Protein AF-A0A6C0H6F4-F1 (afdb_monomer_lite)

pLDDT: mean 81.39, std 23.06, range [31.94, 98.56]

Organism: NCBI:txid1070528

Structure (mmCIF, N/CA/C/O backbone):
data_AF-A0A6C0H6F4-F1
#
_entry.id   AF-A0A6C0H6F4-F1
#
loop_
_atom_site.group_PDB
_atom_site.id
_atom_site.type_symbol
_atom_site.label_atom_id
_atom_site.label_alt_id
_atom_site.label_comp_id
_atom_site.label_asym_id
_atom_site.label_entity_id
_atom_site.label_seq_id
_atom_site.pdbx_PDB_ins_code
_atom_site.Cartn_x
_atom_site.Cartn_y
_atom_site.Cartn_z
_atom_site.occupancy
_atom_site.B_iso_or_equiv
_atom_site.auth_seq_id
_atom_site.auth_comp_id
_atom_site.auth_asym_id
_atom_site.auth_atom_id
_atom_site.pdbx_PDB_model_num
ATOM 1 N N . MET A 1 1 ? 38.503 26.828 -37.503 1.00 42.81 1 MET A N 1
ATOM 2 C CA . MET A 1 1 ? 39.363 25.677 -37.150 1.00 42.81 1 MET A CA 1
ATOM 3 C C . MET A 1 1 ? 38.657 24.852 -36.079 1.00 42.81 1 MET A C 1
ATOM 5 O O . MET A 1 1 ? 38.720 25.209 -34.914 1.00 42.81 1 MET A O 1
ATOM 9 N N . GLY A 1 2 ? 37.900 23.821 -36.464 1.00 36.44 2 GLY A N 1
ATOM 10 C CA . GLY A 1 2 ? 37.196 22.941 -35.522 1.00 36.44 2 GLY A CA 1
ATOM 11 C C . GLY A 1 2 ? 37.884 21.580 -35.462 1.00 36.44 2 GLY A C 1
ATOM 12 O O . GLY A 1 2 ? 38.008 20.924 -36.493 1.00 36.44 2 GLY A O 1
ATOM 13 N N . ARG A 1 3 ? 38.357 21.167 -34.281 1.00 38.12 3 ARG A N 1
ATOM 14 C CA . ARG A 1 3 ? 38.890 19.816 -34.052 1.00 38.12 3 ARG A CA 1
ATOM 15 C C . ARG A 1 3 ? 37.726 18.892 -33.696 1.00 38.12 3 ARG A C 1
ATOM 17 O O . ARG A 1 3 ? 37.161 19.005 -32.613 1.00 38.12 3 ARG A O 1
ATOM 24 N N . GLY A 1 4 ? 37.357 18.006 -34.617 1.00 33.62 4 GLY A N 1
ATOM 25 C CA . GLY A 1 4 ? 36.444 16.899 -34.340 1.00 33.62 4 GLY A CA 1
ATOM 26 C C . GLY A 1 4 ? 37.171 15.806 -33.559 1.00 33.62 4 GLY A C 1
ATOM 27 O O . GLY A 1 4 ? 38.202 15.309 -34.006 1.00 33.62 4 GLY A O 1
ATOM 28 N N . VAL A 1 5 ? 36.644 15.438 -32.392 1.00 44.50 5 VAL A N 1
ATOM 29 C CA . VAL A 1 5 ? 37.111 14.276 -31.627 1.00 44.50 5 VAL A CA 1
ATOM 30 C C . VAL A 1 5 ? 36.408 13.040 -32.185 1.00 44.50 5 VAL A C 1
ATOM 32 O O . VAL A 1 5 ? 35.184 12.950 -32.167 1.00 44.50 5 VAL A O 1
ATOM 35 N N . ASN A 1 6 ? 37.193 12.111 -32.727 1.00 36.84 6 ASN A N 1
ATOM 36 C CA . ASN A 1 6 ? 36.731 10.866 -33.331 1.00 36.84 6 ASN A CA 1
ATOM 37 C C . ASN A 1 6 ? 36.939 9.730 -32.320 1.00 36.84 6 ASN A C 1
ATOM 39 O O . ASN A 1 6 ? 38.061 9.261 -32.138 1.00 36.84 6 ASN A O 1
ATOM 43 N N . THR A 1 7 ? 35.886 9.311 -31.620 1.00 42.22 7 THR A N 1
ATOM 44 C CA . THR A 1 7 ? 35.935 8.159 -30.712 1.00 42.22 7 THR A CA 1
ATOM 45 C C . THR A 1 7 ? 35.485 6.901 -31.452 1.00 42.22 7 THR A C 1
ATOM 47 O O . THR A 1 7 ? 34.299 6.664 -31.668 1.00 42.22 7 THR A O 1
ATOM 50 N N . LYS A 1 8 ? 36.449 6.062 -31.850 1.00 40.34 8 LYS A N 1
ATOM 51 C CA . LYS A 1 8 ? 36.190 4.689 -32.304 1.00 40.34 8 LYS A CA 1
ATOM 52 C C . LYS A 1 8 ? 36.155 3.765 -31.087 1.00 40.34 8 LYS A C 1
ATOM 54 O O . LYS A 1 8 ? 37.201 3.499 -30.503 1.00 40.34 8 LYS A O 1
ATOM 59 N N . SER A 1 9 ? 34.987 3.242 -30.727 1.00 41.22 9 SER A N 1
ATOM 60 C CA . SER A 1 9 ? 34.895 2.061 -29.864 1.00 41.22 9 SER A CA 1
ATOM 61 C C . SER A 1 9 ? 34.927 0.803 -30.738 1.00 41.22 9 SER A C 1
ATOM 63 O O . SER A 1 9 ? 34.111 0.622 -31.641 1.00 41.22 9 SER A O 1
ATOM 65 N N . VAL A 1 10 ? 35.922 -0.056 -30.511 1.00 41.22 10 VAL A N 1
ATOM 66 C CA . VAL A 1 10 ? 36.064 -1.354 -31.183 1.00 41.22 10 VAL A CA 1
ATOM 67 C C . VAL A 1 10 ? 35.526 -2.424 -30.239 1.00 41.22 10 VAL A C 1
ATOM 69 O O . VAL A 1 10 ? 36.159 -2.748 -29.241 1.00 41.22 10 VAL A O 1
ATOM 72 N N . LEU A 1 11 ? 34.352 -2.971 -30.551 1.00 38.09 11 LEU A N 1
ATOM 73 C CA . LEU A 1 11 ? 33.836 -4.191 -29.930 1.00 38.09 11 LEU A CA 1
ATOM 74 C C . LEU A 1 11 ? 34.411 -5.395 -30.688 1.00 38.09 11 LEU A C 1
ATOM 76 O O . LEU A 1 11 ? 34.059 -5.631 -31.844 1.00 38.09 11 LEU A O 1
ATOM 80 N N . GLN A 1 12 ? 35.318 -6.140 -30.054 1.00 40.16 12 GLN A N 1
ATOM 81 C CA . GLN A 1 12 ? 35.743 -7.453 -30.541 1.00 40.16 12 GLN A CA 1
ATOM 82 C C . GLN A 1 12 ? 34.684 -8.497 -30.171 1.00 40.16 12 GLN A C 1
ATOM 84 O O . GLN A 1 12 ? 34.411 -8.721 -28.995 1.00 40.16 12 GLN A O 1
ATOM 89 N N . LEU A 1 13 ? 34.119 -9.164 -31.178 1.00 41.19 13 LEU A N 1
ATOM 90 C CA . LEU A 1 13 ? 33.330 -10.382 -31.007 1.00 41.19 13 LEU A CA 1
ATOM 91 C C . LEU A 1 13 ? 34.113 -11.569 -31.575 1.00 41.19 13 LEU A C 1
ATOM 93 O O . LEU A 1 13 ? 34.621 -11.517 -32.698 1.00 41.19 13 LEU A O 1
ATOM 97 N N . ARG A 1 14 ? 34.198 -12.642 -30.781 1.00 43.78 14 ARG A N 1
ATOM 98 C CA . ARG A 1 14 ? 34.640 -13.968 -31.230 1.00 43.78 14 ARG A CA 1
ATOM 99 C C . ARG A 1 14 ? 33.680 -14.440 -32.328 1.00 43.78 14 ARG A C 1
ATOM 101 O O . ARG A 1 14 ? 32.470 -14.373 -32.143 1.00 43.78 14 ARG A O 1
ATOM 108 N N . ASN A 1 15 ? 34.242 -14.923 -33.437 1.00 42.19 15 ASN A N 1
ATOM 109 C CA . ASN A 1 15 ? 33.579 -15.450 -34.644 1.00 42.19 15 ASN A CA 1
ATOM 110 C C . ASN A 1 15 ? 33.325 -14.436 -35.783 1.00 42.19 15 ASN A C 1
ATOM 112 O O . ASN A 1 15 ? 32.205 -14.209 -36.225 1.00 42.19 15 ASN A O 1
ATOM 116 N N . GLY A 1 16 ? 34.410 -13.885 -36.338 1.00 51.56 16 GLY A N 1
ATOM 117 C CA . GLY A 1 16 ? 34.745 -14.064 -37.763 1.00 51.56 16 GLY A CA 1
ATOM 118 C C . GLY A 1 16 ? 33.787 -13.619 -38.884 1.00 51.56 16 GLY A C 1
ATOM 119 O O . GLY A 1 16 ? 34.019 -14.019 -40.021 1.00 51.56 16 GLY A O 1
ATOM 120 N N . LYS A 1 17 ? 32.756 -12.794 -38.652 1.00 41.59 17 LYS A N 1
ATOM 121 C CA . LYS A 1 17 ? 31.953 -12.190 -39.741 1.00 41.59 17 LYS A CA 1
ATOM 122 C C . LYS A 1 17 ? 31.802 -10.675 -39.566 1.00 41.59 17 LYS A C 1
ATOM 124 O O . LYS A 1 17 ? 31.113 -10.203 -38.667 1.00 41.59 17 LYS A O 1
ATOM 129 N N . LYS A 1 18 ? 32.439 -9.903 -40.458 1.00 39.88 18 LYS A N 1
ATOM 130 C CA . LYS A 1 18 ? 32.263 -8.445 -40.577 1.00 39.88 18 LYS A CA 1
ATOM 131 C C . LYS A 1 18 ? 30.903 -8.142 -41.213 1.00 39.88 18 LYS A C 1
ATOM 133 O O . LYS A 1 18 ? 30.686 -8.480 -42.371 1.00 39.88 18 LYS A O 1
ATOM 138 N N . ILE A 1 19 ? 30.028 -7.443 -40.492 1.00 40.75 19 ILE A N 1
ATOM 139 C CA . ILE A 1 19 ? 28.850 -6.778 -41.062 1.00 40.75 19 ILE A CA 1
ATOM 140 C C . ILE A 1 19 ? 29.041 -5.274 -40.854 1.00 40.75 19 ILE A C 1
ATOM 142 O O . ILE A 1 19 ? 28.976 -4.781 -39.732 1.00 40.75 19 ILE A O 1
ATOM 146 N N . VAL A 1 20 ? 29.303 -4.544 -41.939 1.00 42.69 20 VAL A N 1
ATOM 147 C CA . VAL A 1 20 ? 29.369 -3.077 -41.941 1.00 42.69 20 VAL A CA 1
ATOM 148 C C . VAL A 1 20 ? 27.957 -2.556 -42.198 1.00 42.69 20 VAL A C 1
ATOM 150 O O . VAL A 1 20 ? 27.424 -2.736 -43.289 1.00 42.69 20 VAL A O 1
ATOM 153 N N . ARG A 1 21 ? 27.323 -1.930 -41.200 1.00 39.44 21 ARG A N 1
ATOM 154 C CA . ARG A 1 21 ? 26.067 -1.188 -41.393 1.00 39.44 21 ARG A CA 1
ATOM 155 C C . ARG A 1 21 ? 26.367 0.307 -41.400 1.00 39.44 21 ARG A C 1
ATOM 157 O O . ARG A 1 21 ? 26.702 0.874 -40.365 1.00 39.44 21 ARG A O 1
ATOM 164 N N . ASN A 1 22 ? 26.231 0.932 -42.568 1.00 36.62 22 ASN A N 1
ATOM 165 C CA . ASN A 1 22 ? 26.187 2.385 -42.703 1.00 36.62 22 ASN A CA 1
ATOM 166 C C . ASN A 1 22 ? 24.835 2.891 -42.191 1.00 36.62 22 ASN A C 1
ATOM 168 O O . ASN A 1 22 ? 23.793 2.519 -42.727 1.00 36.62 22 ASN A O 1
ATOM 172 N N . VAL A 1 23 ? 24.848 3.752 -41.174 1.00 39.44 23 VAL A N 1
ATOM 173 C CA . VAL A 1 23 ? 23.656 4.475 -40.717 1.00 39.44 23 VAL A CA 1
ATOM 174 C C . VAL A 1 23 ? 23.923 5.965 -40.874 1.00 39.44 23 VAL A C 1
ATOM 176 O O . VAL A 1 23 ? 24.436 6.619 -39.973 1.00 39.44 23 VAL A O 1
ATOM 179 N N . SER A 1 24 ? 23.563 6.500 -42.037 1.00 35.38 24 SER A N 1
ATOM 180 C CA . SER A 1 24 ? 23.504 7.940 -42.280 1.00 35.38 24 SER A CA 1
ATOM 181 C C . SER A 1 24 ? 22.036 8.330 -42.400 1.00 35.38 24 SER A C 1
ATOM 183 O O . SER A 1 24 ? 21.422 8.116 -43.443 1.00 35.38 24 SER A O 1
ATOM 185 N N . LYS A 1 25 ? 21.447 8.894 -41.340 1.00 40.47 25 LYS A N 1
ATOM 186 C CA . LYS A 1 25 ? 20.191 9.648 -41.456 1.00 40.47 25 LYS A CA 1
ATOM 187 C C . LYS A 1 25 ? 20.414 11.081 -40.992 1.00 40.47 25 LYS A C 1
ATOM 189 O O . LYS A 1 25 ? 20.644 11.360 -39.822 1.00 40.47 25 LYS A O 1
ATOM 194 N N . VAL A 1 26 ? 20.370 11.955 -41.990 1.00 37.59 26 VAL A N 1
ATOM 195 C CA . VAL A 1 26 ? 20.446 13.411 -41.930 1.00 37.59 26 VAL A CA 1
ATOM 196 C C . VAL A 1 26 ? 19.187 13.948 -41.249 1.00 37.59 26 VAL A C 1
ATOM 198 O O . VAL A 1 26 ? 18.076 13.666 -41.695 1.00 37.59 26 VAL A O 1
ATOM 201 N N . ILE A 1 27 ? 19.353 14.742 -40.191 1.00 35.25 27 ILE A N 1
ATOM 202 C CA . ILE A 1 27 ? 18.266 15.512 -39.576 1.00 35.25 27 ILE A CA 1
ATOM 203 C C . ILE A 1 27 ? 18.232 16.883 -40.262 1.00 35.25 27 ILE A C 1
ATOM 205 O O . ILE A 1 27 ? 19.128 17.703 -40.067 1.00 35.25 27 ILE A O 1
ATOM 209 N N . LYS A 1 28 ? 17.206 17.134 -41.084 1.00 34.44 28 LYS A N 1
ATOM 210 C CA . LYS A 1 28 ? 16.859 18.484 -41.557 1.00 34.44 28 LYS A CA 1
ATOM 211 C C . LYS A 1 28 ? 16.096 19.200 -40.442 1.00 34.44 28 LYS A C 1
ATOM 213 O O . LYS A 1 28 ? 14.986 18.800 -40.108 1.00 34.44 28 LYS A O 1
ATOM 218 N N . VAL A 1 29 ? 16.683 20.258 -39.890 1.00 33.84 29 VAL A N 1
ATOM 219 C CA . VAL A 1 29 ? 15.993 21.194 -38.992 1.00 33.84 29 VAL A CA 1
ATOM 220 C C . VAL A 1 29 ? 15.472 22.352 -39.838 1.00 33.84 29 VAL A C 1
ATOM 222 O O . VAL A 1 29 ? 16.249 23.159 -40.346 1.00 33.84 29 VAL A O 1
ATOM 225 N N . SER A 1 30 ? 14.155 22.415 -40.015 1.00 34.50 30 SER A N 1
ATOM 226 C CA . SER A 1 30 ? 13.478 23.530 -40.677 1.00 34.50 30 SER A CA 1
ATOM 227 C C . SER A 1 30 ? 13.139 24.609 -39.649 1.00 34.50 30 SER A C 1
ATOM 229 O O . SER A 1 30 ? 12.534 24.324 -38.617 1.00 34.50 30 SER A O 1
ATOM 231 N N . LYS A 1 31 ? 13.537 25.852 -39.944 1.00 36.75 31 LYS A N 1
ATOM 232 C CA . LYS A 1 31 ? 13.169 27.069 -39.208 1.00 36.75 31 LYS A CA 1
ATOM 233 C C . LYS A 1 31 ? 11.646 27.237 -39.184 1.00 36.75 31 LYS A C 1
ATOM 235 O O . LYS A 1 31 ? 11.020 27.172 -40.237 1.00 36.75 31 LYS A O 1
ATOM 240 N N . VAL A 1 32 ? 11.084 27.530 -38.012 1.00 35.34 32 VAL A N 1
ATOM 241 C CA . VAL A 1 32 ? 9.708 28.025 -37.870 1.00 35.34 32 VAL A CA 1
ATOM 242 C C . VAL A 1 32 ? 9.761 29.489 -37.447 1.00 35.34 32 VAL A C 1
ATOM 244 O O . VAL A 1 32 ? 10.414 29.857 -36.470 1.00 35.34 32 VAL A O 1
ATOM 247 N N . SER A 1 33 ? 9.109 30.314 -38.254 1.00 33.72 33 SER A N 1
ATOM 248 C CA . SER A 1 33 ? 8.976 31.760 -38.130 1.00 33.72 33 SER A CA 1
ATOM 249 C C . SER A 1 33 ? 8.019 32.135 -36.996 1.00 33.72 33 SER A C 1
ATOM 251 O O . SER A 1 33 ? 6.980 31.506 -36.815 1.00 33.72 33 SER A O 1
ATOM 253 N N . LYS A 1 34 ? 8.361 33.208 -36.276 1.00 38.28 34 LYS A N 1
ATOM 254 C CA . LYS A 1 34 ? 7.459 33.968 -35.397 1.00 38.28 34 LYS A CA 1
ATOM 255 C C . LYS A 1 34 ? 6.278 34.520 -3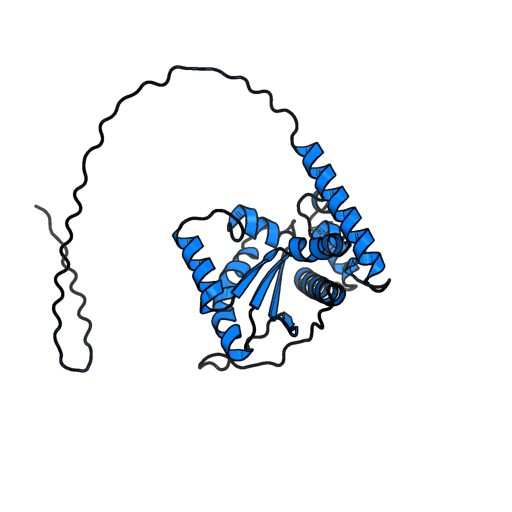6.199 1.00 38.28 34 LYS A C 1
ATOM 257 O O . LYS A 1 34 ? 6.524 34.998 -37.298 1.00 38.28 34 LYS A O 1
ATOM 262 N N . VAL A 1 35 ? 5.084 34.547 -35.602 1.00 31.94 35 VAL A N 1
ATOM 263 C CA . VAL A 1 35 ? 4.159 35.699 -35.469 1.00 31.94 35 VAL A CA 1
ATOM 264 C C . VAL A 1 35 ? 2.922 35.210 -34.704 1.00 31.94 35 VAL A C 1
ATOM 266 O O . VAL A 1 35 ? 2.282 34.271 -35.153 1.00 31.94 35 VAL A O 1
ATOM 269 N N . SER A 1 36 ? 2.571 35.859 -33.588 1.00 32.97 36 SER A N 1
ATOM 270 C CA . SER A 1 36 ? 1.277 36.553 -33.436 1.00 32.97 36 SER A CA 1
ATOM 271 C C . SER A 1 36 ? 1.062 37.069 -32.012 1.00 32.97 36 SER A C 1
ATOM 273 O O . SER A 1 36 ? 1.400 36.421 -31.026 1.00 32.97 36 SER A O 1
ATOM 275 N N . ASN A 1 37 ? 0.478 38.262 -31.975 1.00 35.00 37 ASN A N 1
ATOM 276 C CA . ASN A 1 37 ? 0.105 39.090 -30.838 1.00 35.00 37 ASN A CA 1
ATOM 277 C C . ASN A 1 37 ? -0.747 38.370 -29.786 1.00 35.00 37 ASN A C 1
ATOM 279 O O . ASN A 1 37 ? -1.668 37.635 -30.136 1.00 35.00 37 ASN A O 1
ATOM 283 N N . VAL A 1 38 ? -0.526 38.700 -28.511 1.00 35.41 38 VAL A N 1
ATOM 284 C CA . VAL A 1 38 ? -1.513 38.475 -27.449 1.00 35.41 38 VAL A CA 1
ATOM 285 C C . VAL A 1 38 ? -1.742 39.794 -26.726 1.00 35.41 38 VAL A C 1
ATOM 287 O O . VAL A 1 38 ? -0.880 40.310 -26.019 1.00 35.41 38 VAL A O 1
ATOM 290 N N . SER A 1 39 ? -2.921 40.349 -26.976 1.00 34.69 39 SER A N 1
ATOM 291 C CA . SER A 1 39 ? -3.526 41.469 -26.272 1.00 34.69 39 SER A CA 1
ATOM 292 C C . SER A 1 39 ? -3.939 41.070 -24.856 1.00 34.69 39 SER A C 1
ATOM 294 O O . SER A 1 39 ? -4.475 39.984 -24.631 1.00 34.69 39 SER A O 1
ATOM 296 N N . ASN A 1 40 ? -3.730 42.001 -23.927 1.00 36.09 40 ASN A N 1
ATOM 297 C CA . ASN A 1 40 ? -4.200 41.978 -22.548 1.00 36.09 40 ASN A CA 1
ATOM 298 C C . ASN A 1 40 ? -5.699 41.664 -22.446 1.00 36.09 40 ASN A C 1
ATOM 300 O O . ASN A 1 40 ? -6.522 42.388 -23.002 1.00 36.09 40 ASN A O 1
ATOM 304 N N . VAL A 1 41 ? -6.047 40.654 -21.647 1.00 35.59 41 VAL A N 1
ATOM 305 C CA . VAL A 1 41 ? -7.374 40.531 -21.035 1.00 35.59 41 VAL A CA 1
ATOM 306 C C . VAL A 1 41 ? -7.176 40.144 -19.574 1.00 35.59 41 VAL A C 1
ATOM 308 O O . VAL A 1 41 ? -6.866 39.001 -19.239 1.00 35.59 41 VAL A O 1
ATOM 311 N N . SER A 1 42 ? -7.351 41.129 -18.703 1.00 38.50 42 SER A N 1
ATOM 312 C CA . SER A 1 42 ? -7.551 40.958 -17.272 1.00 38.50 42 SER A CA 1
ATOM 313 C C . SER A 1 42 ? -8.859 40.197 -17.035 1.00 38.50 42 SER A C 1
ATOM 315 O O . SER A 1 42 ? -9.949 40.702 -17.291 1.00 38.50 42 SER A O 1
ATOM 317 N N . LYS A 1 43 ? -8.760 38.966 -16.529 1.00 34.94 43 LYS A N 1
ATOM 318 C CA . LYS A 1 43 ? -9.878 38.259 -15.895 1.00 34.94 43 LYS A CA 1
ATOM 319 C C . LYS A 1 43 ? -9.510 37.990 -14.447 1.00 34.94 43 LYS A C 1
ATOM 321 O O . LYS A 1 43 ? -8.752 37.076 -14.137 1.00 34.94 43 LYS A O 1
ATOM 326 N N . SER A 1 44 ? -10.061 38.817 -13.569 1.00 35.72 44 SER A N 1
ATOM 327 C CA . SER A 1 44 ? -10.224 38.525 -12.153 1.00 35.72 44 SER A CA 1
ATOM 328 C C . SER A 1 44 ? -11.150 37.315 -12.012 1.00 35.72 44 SER A C 1
ATOM 330 O O . SER A 1 44 ? -12.370 37.456 -12.069 1.00 35.72 44 SER A O 1
ATOM 332 N N . ASN A 1 45 ? -10.576 36.121 -11.870 1.00 35.12 45 ASN A N 1
ATOM 333 C CA . ASN A 1 45 ? -11.323 34.941 -11.454 1.00 35.12 45 ASN A CA 1
ATOM 334 C C . ASN A 1 45 ? -11.256 34.827 -9.932 1.00 35.12 45 ASN A C 1
ATOM 336 O O . ASN A 1 45 ? -10.207 34.550 -9.352 1.00 35.12 45 ASN A O 1
ATOM 340 N N . SER A 1 46 ? -12.408 35.038 -9.307 1.00 41.28 46 SER A N 1
ATOM 341 C CA . SER A 1 46 ? -12.687 34.699 -7.921 1.00 41.28 46 SER A CA 1
ATOM 342 C C . SER A 1 46 ? -12.522 33.189 -7.712 1.00 41.28 46 SER A C 1
ATOM 344 O O . SER A 1 46 ? -13.234 32.367 -8.288 1.00 41.28 46 SER A O 1
ATOM 346 N N . GLN A 1 47 ? -11.558 32.807 -6.874 1.00 36.22 47 GLN A N 1
ATOM 347 C CA . GLN A 1 47 ? -11.438 31.447 -6.358 1.00 36.22 47 GLN A CA 1
ATOM 348 C C . GLN A 1 47 ? -12.613 31.162 -5.416 1.00 36.22 47 GLN A C 1
ATOM 350 O O . GLN A 1 47 ? -12.687 31.701 -4.315 1.00 36.22 47 GLN A O 1
ATOM 355 N N . CYS A 1 48 ? -13.526 30.292 -5.846 1.00 35.56 48 CYS A N 1
ATOM 356 C CA . CYS A 1 48 ? -14.602 29.753 -5.020 1.00 35.56 48 CYS A CA 1
ATOM 357 C C . CYS A 1 48 ? -14.280 28.287 -4.653 1.00 35.56 48 CYS A C 1
ATOM 359 O O . CYS A 1 48 ? -14.420 27.380 -5.469 1.00 35.56 48 CYS A O 1
ATOM 361 N N . THR A 1 49 ? -13.736 28.095 -3.447 1.00 43.56 49 THR A N 1
ATOM 362 C CA . THR A 1 49 ? -13.886 26.943 -2.524 1.00 43.56 49 THR A CA 1
ATOM 363 C C . THR A 1 49 ? -14.211 25.542 -3.102 1.00 43.56 49 THR A C 1
ATOM 365 O O . THR A 1 49 ? -15.271 24.972 -2.855 1.00 43.56 49 THR A O 1
ATOM 368 N N . GLY A 1 50 ? -13.253 24.904 -3.787 1.00 46.22 50 GLY A N 1
ATOM 369 C CA . GLY A 1 50 ? -13.364 23.501 -4.241 1.00 46.22 50 GLY A CA 1
ATOM 370 C C . GLY A 1 50 ? -13.210 22.428 -3.145 1.00 46.22 50 GLY A C 1
ATOM 371 O O . GLY A 1 50 ? -13.611 21.281 -3.333 1.00 46.22 50 GLY A O 1
ATOM 372 N N . THR A 1 51 ? -12.674 22.790 -1.977 1.00 55.34 51 THR A N 1
ATOM 373 C CA . THR A 1 51 ? -12.220 21.834 -0.951 1.00 55.34 5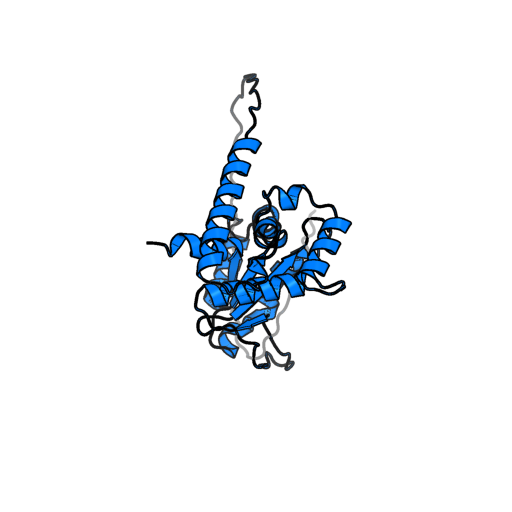1 THR A CA 1
ATOM 374 C C . THR A 1 51 ? -13.358 21.167 -0.169 1.00 55.34 51 THR A C 1
ATOM 376 O O . THR A 1 51 ? -13.205 20.049 0.313 1.00 55.34 51 THR A O 1
ATOM 379 N N . SER A 1 52 ? -14.522 21.812 -0.030 1.00 58.16 52 SER A N 1
ATOM 380 C CA . SER A 1 52 ? -15.614 21.293 0.814 1.00 58.16 52 SER A CA 1
ATOM 381 C C . SER A 1 52 ? -16.395 20.145 0.164 1.00 58.16 52 SER A C 1
ATOM 383 O O . SER A 1 52 ? -16.753 19.185 0.844 1.00 58.16 52 SER A O 1
ATOM 385 N N . LYS A 1 53 ? -16.622 20.196 -1.157 1.00 61.34 53 LYS A N 1
ATOM 386 C CA . LYS A 1 53 ? -17.383 19.165 -1.890 1.00 61.34 53 LYS A CA 1
ATOM 387 C C . LYS A 1 53 ? -16.607 17.857 -2.059 1.00 61.34 53 LYS A C 1
ATOM 389 O O . LYS A 1 53 ? -17.199 16.786 -1.957 1.00 61.34 53 LYS A O 1
ATOM 394 N N . GLN A 1 54 ? -15.296 17.932 -2.292 1.00 64.06 54 GLN A N 1
ATOM 395 C CA . GLN A 1 54 ? -14.446 16.743 -2.428 1.00 64.06 54 GLN A CA 1
ATOM 396 C C . GLN A 1 54 ? -14.344 15.968 -1.106 1.00 64.06 54 GLN A C 1
ATOM 398 O O . GLN A 1 54 ? -14.507 14.750 -1.100 1.00 64.06 54 GLN A O 1
ATOM 403 N N . ASN A 1 55 ? -14.205 16.673 0.023 1.00 64.06 55 ASN A N 1
ATOM 404 C CA . ASN A 1 55 ? -14.155 16.048 1.349 1.00 64.06 55 ASN A CA 1
ATOM 405 C C . ASN A 1 55 ? -15.450 15.293 1.686 1.00 64.06 55 ASN A C 1
ATOM 407 O O . ASN A 1 55 ? -15.395 14.191 2.226 1.00 64.06 55 ASN A O 1
ATOM 411 N N . LEU A 1 56 ? -16.612 15.849 1.323 1.00 65.25 56 LEU A N 1
ATOM 412 C CA . LEU A 1 56 ? -17.906 15.202 1.555 1.00 65.25 56 LEU A CA 1
ATOM 413 C C . LEU A 1 56 ? -18.026 13.865 0.796 1.00 65.25 56 LEU A C 1
ATOM 415 O O . LEU A 1 56 ? -18.524 12.885 1.346 1.00 65.25 56 LEU A O 1
ATOM 419 N N . CYS A 1 57 ? -17.512 13.805 -0.437 1.00 84.88 57 CYS A N 1
ATOM 420 C CA . CYS A 1 57 ? -17.511 12.591 -1.260 1.00 84.88 57 CYS A CA 1
ATOM 421 C C . CYS A 1 57 ? -16.599 11.489 -0.684 1.00 84.88 57 CYS A C 1
ATOM 423 O O . CYS A 1 57 ? -16.983 10.313 -0.638 1.00 84.88 57 CYS A O 1
ATOM 425 N N . THR A 1 58 ? -15.411 11.859 -0.194 1.00 89.69 58 THR A N 1
ATOM 426 C CA . THR A 1 58 ? -14.461 10.917 0.418 1.00 89.69 58 THR A CA 1
ATOM 427 C C . THR A 1 58 ? -15.019 10.307 1.701 1.00 89.69 58 THR A C 1
ATOM 429 O O . THR A 1 58 ? -15.026 9.084 1.842 1.00 89.69 58 THR A O 1
ATOM 432 N N . GLU A 1 59 ? -15.559 11.122 2.608 1.00 92.94 59 GLU A N 1
ATOM 433 C CA . GLU A 1 59 ? -16.132 10.630 3.870 1.00 92.94 59 GLU A CA 1
ATOM 434 C C . GLU A 1 59 ? -17.353 9.729 3.638 1.00 92.94 59 GLU A C 1
ATOM 436 O O . GLU A 1 59 ? -17.492 8.679 4.274 1.00 92.94 59 GLU A O 1
ATOM 441 N N . GLN A 1 60 ? -18.202 10.069 2.662 1.00 92.69 60 GLN A N 1
ATOM 442 C CA . GLN A 1 60 ? -19.322 9.214 2.267 1.00 92.69 60 GLN A CA 1
ATOM 443 C C . GLN A 1 60 ? -18.837 7.864 1.716 1.00 92.69 60 GLN A C 1
ATOM 445 O O . GLN A 1 60 ? -19.364 6.815 2.095 1.00 92.69 60 GLN A O 1
ATOM 450 N N . THR A 1 61 ? -17.790 7.869 0.887 1.00 92.88 61 THR A N 1
ATOM 451 C CA . THR A 1 61 ? -17.167 6.645 0.359 1.00 92.88 61 THR A CA 1
ATOM 452 C C . THR A 1 61 ? -16.599 5.775 1.484 1.00 92.88 61 THR A C 1
ATOM 454 O O . THR A 1 61 ? -16.877 4.575 1.538 1.00 92.88 61 THR A O 1
ATOM 457 N N . ILE A 1 62 ? -15.857 6.370 2.424 1.00 94.81 62 ILE A N 1
ATOM 458 C CA . ILE A 1 62 ? -15.306 5.677 3.600 1.00 94.81 62 ILE A CA 1
ATOM 459 C C . ILE A 1 62 ? -16.431 5.053 4.433 1.00 94.81 62 ILE A C 1
ATOM 461 O O . ILE A 1 62 ? -16.326 3.899 4.858 1.00 94.81 62 ILE A O 1
ATOM 465 N N . MET A 1 63 ? -17.523 5.788 4.658 1.00 94.44 63 MET A N 1
ATOM 466 C CA . MET A 1 63 ? -18.678 5.290 5.403 1.00 94.44 63 MET A CA 1
ATOM 467 C C . MET A 1 63 ? -19.315 4.073 4.720 1.00 94.44 63 MET A C 1
ATOM 469 O O . MET A 1 63 ? -19.565 3.069 5.392 1.00 94.44 63 MET A O 1
ATOM 473 N N . MET A 1 64 ? -19.529 4.125 3.402 1.00 94.31 64 MET A N 1
ATOM 474 C CA . MET A 1 64 ? -20.071 2.994 2.639 1.00 94.31 64 MET A CA 1
ATOM 475 C C . MET A 1 64 ? -19.159 1.765 2.716 1.00 94.31 64 MET A C 1
ATOM 477 O O . MET A 1 64 ? -19.635 0.655 2.954 1.00 94.31 64 MET A O 1
ATOM 481 N N . ILE A 1 65 ? -17.844 1.961 2.580 1.00 94.75 65 ILE A N 1
ATOM 482 C CA . ILE A 1 65 ? -16.853 0.883 2.698 1.00 94.75 65 ILE A CA 1
ATOM 483 C C . ILE A 1 65 ? -16.921 0.250 4.090 1.00 94.75 65 ILE A C 1
ATOM 485 O O . ILE A 1 65 ? -17.046 -0.966 4.200 1.00 94.75 65 ILE A O 1
ATOM 489 N N . ARG A 1 66 ? -16.917 1.049 5.164 1.00 94.38 66 ARG A N 1
ATOM 490 C CA . ARG A 1 66 ? -17.034 0.539 6.543 1.00 94.38 66 ARG A CA 1
ATOM 491 C C . ARG A 1 66 ? -18.308 -0.274 6.756 1.00 94.38 66 ARG A C 1
ATOM 493 O O . ARG A 1 66 ? -18.262 -1.314 7.409 1.00 94.38 66 ARG A O 1
ATOM 500 N N . GLN A 1 67 ? -19.443 0.195 6.237 1.00 93.75 67 GLN A N 1
ATOM 501 C CA . GLN A 1 67 ? -20.714 -0.526 6.343 1.00 93.75 67 GLN A CA 1
ATOM 502 C C . GLN A 1 67 ? -20.664 -1.870 5.614 1.00 93.75 67 GLN A C 1
ATOM 504 O O . GLN A 1 67 ? -21.127 -2.866 6.165 1.00 93.75 67 GLN A O 1
ATOM 509 N N . ALA A 1 68 ? -20.075 -1.916 4.417 1.00 92.88 68 ALA A N 1
ATOM 510 C CA . ALA A 1 68 ? -19.889 -3.160 3.678 1.00 92.88 68 ALA A CA 1
ATOM 511 C C . ALA A 1 68 ? -18.942 -4.122 4.419 1.00 92.88 68 ALA A C 1
ATOM 513 O O . ALA A 1 68 ? -19.289 -5.283 4.620 1.00 92.88 68 ALA A O 1
ATOM 514 N N . LEU A 1 69 ? -17.805 -3.624 4.918 1.00 92.56 69 LEU A N 1
ATOM 515 C CA . LEU A 1 69 ? -16.816 -4.421 5.654 1.00 92.56 69 LEU A CA 1
ATOM 516 C C . LEU A 1 69 ? -17.393 -5.065 6.919 1.00 92.56 69 LEU A C 1
ATOM 518 O O . LEU A 1 69 ? -17.114 -6.228 7.199 1.00 92.56 69 LEU A O 1
ATOM 522 N N . LYS A 1 70 ? -18.254 -4.352 7.657 1.00 93.25 70 LYS A N 1
ATOM 523 C CA . LYS A 1 70 ? -18.940 -4.896 8.845 1.00 93.25 70 LYS A CA 1
ATOM 524 C C . LYS A 1 70 ? -19.810 -6.120 8.544 1.00 93.25 70 LYS A C 1
ATOM 526 O O . LYS A 1 70 ? -20.093 -6.880 9.466 1.00 93.25 70 LYS A O 1
ATOM 531 N N . LYS A 1 71 ? -20.258 -6.300 7.295 1.00 90.38 71 LYS A N 1
ATOM 532 C CA . LYS A 1 71 ? -21.073 -7.454 6.883 1.00 90.38 71 LYS A CA 1
ATOM 533 C C . LYS A 1 71 ? -20.229 -8.685 6.546 1.00 90.38 71 LYS A C 1
ATOM 535 O O . LYS A 1 71 ? -20.745 -9.792 6.630 1.00 90.38 71 LYS A O 1
ATOM 540 N N . CYS A 1 72 ? -18.970 -8.505 6.140 1.00 87.62 72 CYS A N 1
ATOM 541 C CA . CYS A 1 72 ? -18.131 -9.589 5.616 1.00 87.62 72 CYS A CA 1
ATOM 542 C C . CYS A 1 72 ? -16.909 -9.928 6.478 1.00 87.62 72 CYS A C 1
ATOM 544 O O . CYS A 1 72 ? -16.308 -10.977 6.268 1.00 87.62 72 CYS A O 1
ATOM 546 N N . LEU A 1 73 ? -16.526 -9.073 7.429 1.00 89.94 73 LEU A N 1
ATOM 547 C CA . LEU A 1 73 ? -15.368 -9.296 8.294 1.00 89.94 73 LEU A CA 1
ATOM 548 C C . LEU A 1 73 ? -15.767 -9.640 9.729 1.00 89.94 73 LEU A C 1
ATOM 550 O O . LEU A 1 73 ? -16.804 -9.212 10.240 1.00 89.94 73 LEU A O 1
ATOM 554 N N . ALA A 1 74 ? -14.896 -10.392 10.403 1.00 89.62 74 ALA A N 1
ATOM 555 C CA . ALA A 1 74 ? -15.036 -10.685 11.823 1.00 89.62 74 ALA A CA 1
ATOM 556 C C . ALA A 1 74 ? -14.975 -9.396 12.662 1.00 89.62 74 ALA A C 1
ATOM 558 O O . ALA A 1 74 ? -14.241 -8.462 12.342 1.00 89.62 74 ALA A O 1
ATOM 559 N N . LYS A 1 75 ? -15.705 -9.359 13.785 1.00 89.44 75 LYS A N 1
ATOM 560 C CA . LYS A 1 75 ? -15.820 -8.162 14.645 1.00 89.44 75 LYS A CA 1
ATOM 561 C C . LYS A 1 75 ? -14.476 -7.639 15.175 1.00 89.44 75 LYS A C 1
ATOM 563 O O . LYS A 1 75 ? -14.380 -6.466 15.513 1.00 89.44 75 LYS A O 1
ATOM 568 N N . ASN A 1 76 ? -13.463 -8.497 15.266 1.00 90.19 76 ASN A N 1
ATOM 569 C CA . ASN A 1 76 ? -12.118 -8.179 15.753 1.00 90.19 76 ASN A CA 1
ATOM 570 C C . ASN A 1 76 ? -11.119 -7.787 14.645 1.00 90.19 76 ASN A C 1
ATOM 572 O O . ASN A 1 76 ? -9.952 -7.548 14.960 1.00 90.19 76 ASN A O 1
ATOM 576 N N . SER A 1 77 ? -11.562 -7.721 13.385 1.00 94.06 77 SER A N 1
ATOM 577 C CA . SER A 1 77 ? -10.762 -7.301 12.228 1.00 94.06 77 SER A CA 1
ATOM 578 C C . SER A 1 77 ? -10.078 -5.949 12.461 1.00 94.06 77 SER A C 1
ATOM 580 O O . SER A 1 77 ? -10.689 -5.001 12.969 1.00 94.06 77 SER A O 1
ATOM 582 N N . ILE A 1 78 ? -8.807 -5.841 12.060 1.00 94.38 78 ILE A N 1
ATOM 583 C CA . ILE A 1 78 ? -8.055 -4.586 12.119 1.00 94.38 78 ILE A CA 1
ATOM 584 C C . ILE A 1 78 ? -8.664 -3.524 11.199 1.00 94.38 78 ILE A C 1
ATOM 586 O O . ILE A 1 78 ? -8.711 -2.359 11.585 1.00 94.38 78 ILE A O 1
ATOM 590 N N . LEU A 1 79 ? -9.208 -3.915 10.038 1.00 92.75 79 LEU A N 1
ATOM 591 C CA . LEU A 1 79 ? -9.888 -2.995 9.113 1.00 92.75 79 LEU A CA 1
ATOM 592 C C . LEU A 1 79 ? -11.079 -2.274 9.756 1.00 92.75 79 LEU A C 1
ATOM 594 O O . LEU A 1 79 ? -11.421 -1.168 9.342 1.00 92.75 79 LEU A O 1
ATOM 598 N N . LEU A 1 80 ? -11.706 -2.878 10.769 1.00 94.00 80 LEU A N 1
ATOM 599 C CA . LEU A 1 80 ? -12.826 -2.281 11.498 1.00 94.00 80 LEU A CA 1
ATOM 600 C C . LEU A 1 80 ? -12.387 -1.365 12.652 1.00 94.00 80 LEU A C 1
ATOM 602 O O . LEU A 1 80 ? -13.238 -0.689 13.238 1.00 94.00 80 LEU A O 1
ATOM 606 N N . ARG A 1 81 ? -11.089 -1.309 12.985 1.00 95.38 81 ARG A N 1
ATOM 607 C CA . ARG A 1 81 ? -10.574 -0.407 14.025 1.00 95.38 81 ARG A CA 1
ATOM 608 C C . ARG A 1 81 ? -10.613 1.045 13.552 1.00 95.38 81 ARG A C 1
ATOM 610 O O . ARG A 1 81 ? -10.449 1.354 12.371 1.00 95.38 81 ARG A O 1
ATOM 617 N N . ALA A 1 82 ? -10.813 1.951 14.506 1.00 93.75 82 ALA A N 1
ATOM 618 C CA . ALA A 1 82 ? -10.914 3.379 14.237 1.00 93.75 82 ALA A CA 1
ATOM 619 C C . ALA A 1 82 ? -9.676 3.911 13.484 1.00 93.75 82 ALA A C 1
ATOM 621 O O . ALA A 1 82 ? -8.534 3.625 13.852 1.00 93.75 82 ALA A O 1
ATOM 622 N N . GLY A 1 83 ? -9.918 4.677 12.418 1.00 95.25 83 GLY A N 1
ATOM 623 C CA . GLY A 1 83 ? -8.886 5.305 11.589 1.00 95.25 83 GLY A CA 1
ATOM 624 C C . GLY A 1 83 ? -8.250 4.407 10.522 1.00 95.25 83 GLY A C 1
ATOM 625 O O . GLY A 1 83 ? -7.594 4.932 9.633 1.00 95.25 83 GLY A O 1
ATOM 626 N N . CYS A 1 84 ? -8.432 3.078 10.548 1.00 96.81 84 CYS A N 1
ATOM 627 C CA . CYS A 1 84 ? -7.727 2.182 9.614 1.00 96.81 84 CYS A CA 1
ATOM 628 C C . CYS A 1 84 ? -8.128 2.399 8.152 1.00 96.81 84 CYS A C 1
ATOM 630 O O . CYS A 1 84 ? -7.268 2.486 7.276 1.00 96.81 84 CYS A O 1
ATOM 632 N N . ILE A 1 85 ? -9.431 2.517 7.889 1.00 96.62 85 ILE A N 1
ATOM 633 C CA . ILE A 1 85 ? -9.922 2.811 6.540 1.00 96.62 85 ILE A CA 1
ATOM 634 C C . ILE A 1 85 ? -9.561 4.238 6.153 1.00 96.62 85 ILE A C 1
ATOM 636 O O . ILE A 1 85 ? -9.046 4.450 5.066 1.00 96.62 85 ILE A O 1
ATOM 640 N N . ASP A 1 86 ? -9.768 5.201 7.042 1.00 96.94 86 ASP A N 1
ATOM 641 C CA . ASP A 1 86 ? -9.544 6.628 6.802 1.00 96.94 86 ASP A CA 1
ATOM 642 C C . ASP A 1 86 ? -8.089 6.912 6.438 1.00 96.94 86 ASP A C 1
ATOM 644 O O . ASP A 1 86 ? -7.821 7.645 5.493 1.00 96.94 86 ASP A O 1
ATOM 648 N N . TRP A 1 87 ? -7.147 6.258 7.122 1.00 97.75 87 TRP A N 1
ATOM 649 C CA . TRP A 1 87 ? -5.720 6.346 6.829 1.00 97.75 87 TRP A CA 1
ATOM 650 C C . TRP A 1 87 ? -5.377 5.913 5.397 1.00 97.75 87 TRP A C 1
ATOM 652 O O . TRP A 1 87 ? -4.395 6.364 4.817 1.00 97.75 87 TRP A O 1
ATOM 662 N N . CYS A 1 88 ? -6.205 5.086 4.763 1.00 97.00 88 CYS A N 1
ATOM 663 C CA . CYS A 1 88 ? -5.999 4.693 3.372 1.00 97.00 88 CYS A CA 1
ATOM 664 C C . CYS A 1 88 ? -6.443 5.764 2.360 1.00 97.00 88 CYS A C 1
ATOM 666 O O . CYS A 1 88 ? -6.130 5.622 1.180 1.00 97.00 88 CYS A O 1
ATOM 668 N N . PHE A 1 89 ? -7.151 6.812 2.796 1.00 96.38 89 PHE A N 1
ATOM 669 C CA . PHE A 1 89 ? -7.656 7.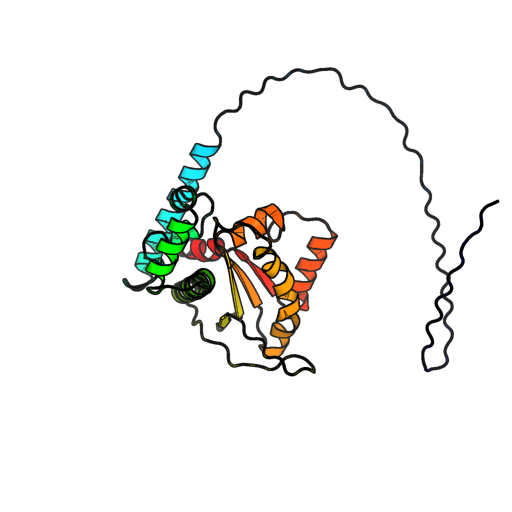896 1.953 1.00 96.38 89 PHE A CA 1
ATOM 670 C C . PHE A 1 89 ? -6.966 9.221 2.316 1.00 96.38 89 PHE A C 1
ATOM 672 O O . PHE A 1 89 ? -7.235 9.759 3.395 1.00 96.38 89 PHE A O 1
ATOM 679 N N . PRO A 1 90 ? -6.134 9.782 1.416 1.00 92.19 90 PRO A N 1
ATOM 680 C CA . PRO A 1 90 ? -5.383 11.013 1.677 1.00 92.19 90 PRO A CA 1
ATOM 681 C C . PRO A 1 90 ? -6.252 12.199 2.108 1.00 92.19 90 PRO A C 1
ATOM 683 O O . PRO A 1 90 ? -5.880 12.965 2.992 1.00 92.19 90 PRO A O 1
ATOM 686 N N . ASP A 1 91 ? -7.448 12.313 1.529 1.00 92.25 91 ASP A N 1
ATOM 687 C CA . ASP A 1 91 ? -8.361 13.426 1.791 1.00 92.25 91 ASP A CA 1
ATOM 688 C C . ASP A 1 91 ? -9.251 13.238 3.025 1.00 92.25 91 ASP A C 1
ATOM 690 O O . ASP A 1 91 ? -10.112 14.087 3.283 1.00 92.25 91 ASP A O 1
ATOM 694 N N . SER A 1 92 ? -9.084 12.158 3.792 1.00 95.44 92 SER A N 1
ATOM 695 C CA . SER A 1 92 ? -9.901 11.938 4.986 1.00 95.44 92 SER A CA 1
ATOM 696 C C . SER A 1 92 ? -9.624 12.981 6.070 1.00 95.44 92 SER A C 1
ATOM 698 O O . SER A 1 92 ? -8.504 13.478 6.241 1.00 95.44 92 SER A O 1
ATOM 700 N N . ASN A 1 93 ? -10.651 13.294 6.857 1.00 94.94 93 ASN A N 1
ATOM 701 C CA . ASN A 1 93 ? -10.507 14.176 8.017 1.00 94.94 93 ASN A CA 1
ATOM 702 C C . ASN A 1 93 ? -9.535 13.595 9.052 1.00 94.94 93 ASN A C 1
ATOM 704 O O . ASN A 1 93 ? -8.812 14.344 9.707 1.00 94.94 93 ASN A O 1
ATOM 708 N N . PHE A 1 94 ? -9.485 12.263 9.159 1.00 96.25 94 PHE A N 1
ATOM 709 C CA . PHE A 1 94 ? -8.525 11.564 10.003 1.00 96.25 94 PHE A CA 1
ATOM 710 C C . PHE A 1 94 ? -7.091 11.934 9.621 1.00 96.25 94 PHE A C 1
ATOM 712 O O . PHE A 1 94 ? -6.372 12.460 10.464 1.00 96.25 94 PHE A O 1
ATOM 719 N N . VAL A 1 95 ? -6.705 11.748 8.352 1.00 96.00 95 VAL A N 1
ATOM 720 C CA . VAL A 1 95 ? -5.347 12.046 7.865 1.00 96.00 95 VAL A CA 1
ATOM 721 C C . VAL A 1 95 ? -4.994 13.519 8.061 1.00 96.00 95 VAL A C 1
ATOM 723 O O . VAL A 1 95 ? -3.916 13.824 8.566 1.00 96.00 95 VAL A O 1
ATOM 726 N N . LYS A 1 96 ? -5.922 14.434 7.761 1.00 94.44 96 LYS A N 1
ATOM 727 C CA . LYS A 1 96 ? -5.721 15.885 7.936 1.00 94.44 96 LYS A CA 1
ATOM 728 C C . LYS A 1 96 ? -5.472 16.305 9.385 1.00 94.44 96 LYS A C 1
ATOM 730 O O . LYS A 1 96 ? -4.882 17.356 9.615 1.00 94.44 96 LYS A O 1
ATOM 735 N N . SER A 1 97 ? -5.923 15.508 10.351 1.00 95.31 97 SER A N 1
ATOM 736 C CA . SER A 1 97 ? -5.719 15.767 11.781 1.00 95.31 97 SER A CA 1
ATOM 737 C C . SER A 1 97 ? -4.402 15.209 12.335 1.00 95.31 97 SER A C 1
ATOM 739 O O . SER A 1 97 ? -4.061 15.476 13.489 1.00 95.31 97 SER A O 1
ATOM 741 N N . LEU A 1 98 ? -3.654 14.429 11.544 1.00 96.69 98 LEU A N 1
ATOM 742 C CA . LEU A 1 98 ? -2.454 13.746 12.014 1.00 96.69 98 LEU A CA 1
ATOM 743 C C . LEU A 1 98 ? -1.244 14.684 12.106 1.00 96.69 98 LEU A C 1
ATOM 745 O O . LEU A 1 98 ? -0.842 15.342 11.153 1.00 96.69 98 LEU A O 1
ATOM 749 N N . SER A 1 99 ? -0.583 14.638 13.258 1.00 96.62 99 SER A N 1
ATOM 750 C CA . SER A 1 99 ? 0.824 15.004 13.450 1.00 96.62 99 SER A CA 1
ATOM 751 C C . SER A 1 99 ? 1.724 13.756 13.452 1.00 96.62 99 SER A C 1
ATOM 753 O O . SER A 1 99 ? 1.221 12.661 13.739 1.00 96.62 99 SER A O 1
ATOM 755 N N . PRO A 1 100 ? 3.053 13.882 13.237 1.00 95.25 100 PRO A N 1
ATOM 756 C CA . PRO A 1 100 ? 3.971 12.739 13.257 1.00 95.25 100 PRO A CA 1
ATOM 757 C C . PRO A 1 100 ? 3.868 11.858 14.502 1.00 95.25 100 PRO A C 1
ATOM 759 O O . PRO A 1 100 ? 3.834 10.628 14.411 1.00 95.25 100 PRO A O 1
ATOM 762 N N . GLN A 1 101 ? 3.760 12.483 15.676 1.00 95.44 101 GLN A N 1
ATOM 763 C CA . GLN A 1 101 ? 3.639 11.749 16.929 1.00 95.44 101 GLN A CA 1
ATOM 764 C C . GLN A 1 101 ? 2.280 11.051 17.041 1.00 95.44 101 GLN A C 1
ATOM 766 O O . GLN A 1 101 ? 2.227 9.891 17.457 1.00 95.44 101 GLN A O 1
ATOM 771 N N . SER A 1 102 ? 1.191 11.720 16.649 1.00 96.88 102 SER A N 1
ATOM 772 C CA . SER A 1 102 ? -0.152 11.128 16.710 1.00 96.88 102 SER A CA 1
ATOM 773 C C . SER A 1 102 ? -0.319 9.970 15.726 1.00 96.88 102 SER A C 1
ATOM 775 O O . SER A 1 102 ? -0.870 8.943 16.109 1.00 96.88 102 SER A O 1
ATOM 777 N N . GLU A 1 103 ? 0.235 10.077 14.511 1.00 97.62 103 GLU A N 1
ATOM 778 C CA . GLU A 1 103 ? 0.186 9.015 13.503 1.00 97.62 103 GLU A CA 1
ATOM 779 C C . GLU A 1 103 ? 0.961 7.787 13.982 1.00 97.62 103 GLU A C 1
ATOM 781 O O . GLU A 1 103 ? 0.435 6.677 13.945 1.00 97.62 103 GLU A O 1
ATOM 786 N N . LYS A 1 104 ? 2.178 7.976 14.511 1.00 96.06 104 LYS A N 1
ATOM 787 C CA . LYS A 1 104 ? 2.957 6.871 15.086 1.00 96.06 104 LYS A CA 1
ATOM 788 C C . LYS A 1 104 ? 2.236 6.233 16.274 1.00 96.06 104 LYS A C 1
ATOM 790 O O . LYS A 1 104 ? 2.151 5.010 16.338 1.00 96.06 104 LYS A O 1
ATOM 795 N N . THR A 1 105 ? 1.709 7.044 17.193 1.00 96.44 105 THR A N 1
ATOM 796 C CA . THR A 1 105 ? 0.999 6.556 18.388 1.00 96.44 105 THR A CA 1
ATOM 797 C C . THR A 1 105 ? -0.223 5.734 17.988 1.00 96.44 105 THR A C 1
ATOM 799 O O . THR A 1 105 ? -0.352 4.589 18.421 1.00 96.44 105 THR A O 1
ATOM 802 N N . TRP A 1 106 ? -1.059 6.269 17.094 1.00 97.50 106 TRP A N 1
ATOM 803 C CA . TRP A 1 106 ? -2.204 5.561 16.525 1.00 97.50 106 TRP A CA 1
ATOM 804 C C . TRP A 1 106 ? -1.779 4.268 15.822 1.00 97.50 106 TRP A C 1
ATOM 806 O O . TRP A 1 106 ? -2.310 3.201 16.111 1.00 97.50 106 TRP A O 1
ATOM 816 N N . GLY A 1 107 ? -0.775 4.329 14.952 1.00 96.81 107 GLY A N 1
ATOM 817 C CA . GLY A 1 107 ? -0.303 3.168 14.208 1.00 96.81 107 GLY A CA 1
ATOM 818 C C . GLY A 1 107 ? 0.165 2.031 15.117 1.00 96.81 107 GLY A C 1
ATOM 819 O O . GLY A 1 107 ? -0.217 0.876 14.924 1.00 96.81 107 GLY A O 1
ATOM 820 N N . THR A 1 108 ? 0.944 2.359 16.153 1.00 96.62 108 THR A N 1
ATOM 821 C CA . THR A 1 108 ? 1.414 1.379 17.148 1.00 96.62 108 THR A CA 1
ATOM 822 C C . THR A 1 108 ? 0.290 0.816 18.019 1.00 96.62 108 THR A C 1
ATOM 824 O O . THR A 1 108 ? 0.301 -0.379 18.318 1.00 96.62 108 THR A O 1
ATOM 827 N N . SER A 1 109 ? -0.716 1.623 18.381 1.00 96.62 109 SER A N 1
ATOM 828 C CA . SER A 1 109 ? -1.870 1.135 19.148 1.00 96.62 109 SER A CA 1
ATOM 829 C C . SER A 1 109 ? -2.758 0.213 18.310 1.00 96.62 109 SER A C 1
ATOM 831 O O . SER A 1 109 ? -3.230 -0.810 18.806 1.00 96.62 109 SER A O 1
ATOM 833 N N . VAL A 1 110 ? -2.915 0.510 17.017 1.00 96.06 110 VAL A N 1
ATOM 834 C CA . VAL A 1 110 ? -3.668 -0.324 16.075 1.00 96.06 110 VAL A CA 1
ATOM 835 C C . VAL A 1 110 ? -3.019 -1.694 15.893 1.00 96.06 110 VAL A C 1
ATOM 837 O O . VAL A 1 110 ? -3.747 -2.683 15.890 1.00 96.06 110 VAL A O 1
ATOM 840 N N . ILE A 1 111 ? -1.690 -1.794 15.790 1.00 95.50 111 ILE A N 1
ATOM 841 C CA . ILE A 1 111 ? -1.007 -3.103 15.705 1.00 95.50 111 ILE A CA 1
ATOM 842 C C . ILE A 1 111 ? -0.808 -3.777 17.073 1.00 95.50 111 ILE A C 1
ATOM 844 O O . ILE A 1 111 ? -0.512 -4.968 17.127 1.00 95.50 111 ILE A O 1
ATOM 848 N N . GLY A 1 112 ? -0.992 -3.040 18.173 1.00 95.25 112 GLY A N 1
ATOM 849 C CA . GLY A 1 112 ? -0.934 -3.550 19.546 1.00 95.25 112 GLY A CA 1
ATOM 850 C C . GLY A 1 112 ? 0.465 -3.610 20.168 1.00 95.25 112 GLY A C 1
ATOM 851 O O . GLY A 1 112 ? 0.620 -4.223 21.220 1.00 95.25 112 GLY A O 1
ATOM 852 N N . TYR A 1 113 ? 1.484 -3.008 19.545 1.00 92.75 113 TYR A N 1
ATOM 853 C CA . TYR A 1 113 ? 2.847 -2.944 20.087 1.00 92.75 113 TYR A CA 1
ATOM 854 C C . TYR A 1 113 ? 3.682 -1.817 19.460 1.00 92.75 113 TYR A C 1
ATOM 856 O O . TYR A 1 113 ? 3.437 -1.360 18.341 1.00 92.75 113 TYR A O 1
ATOM 864 N N . THR A 1 114 ? 4.723 -1.384 20.174 1.00 92.38 114 THR A N 1
ATOM 865 C CA . THR A 1 114 ? 5.622 -0.308 19.732 1.00 92.38 114 THR A CA 1
ATOM 866 C C . THR A 1 114 ? 6.724 -0.843 18.818 1.00 92.38 114 THR A C 1
ATOM 868 O O . THR A 1 114 ? 7.476 -1.741 19.186 1.00 92.38 114 THR A O 1
ATOM 871 N N . THR A 1 115 ? 6.865 -0.264 17.624 1.00 92.50 115 THR A N 1
ATOM 872 C CA . THR A 1 115 ? 7.961 -0.569 16.692 1.00 92.50 115 THR A CA 1
ATOM 873 C C . THR A 1 115 ? 8.206 0.590 15.723 1.00 92.50 115 THR A C 1
ATOM 875 O O . THR A 1 115 ? 7.320 1.404 15.460 1.00 92.50 115 THR A O 1
ATOM 878 N N . ASN A 1 116 ? 9.410 0.657 15.151 1.00 89.50 116 ASN A N 1
ATOM 879 C CA . ASN A 1 116 ? 9.749 1.609 14.089 1.00 89.50 116 ASN A CA 1
ATOM 880 C C . ASN A 1 116 ? 9.292 1.145 12.692 1.00 89.50 116 ASN A C 1
ATOM 882 O O . ASN A 1 116 ? 9.386 1.913 11.743 1.00 89.50 116 ASN A O 1
ATOM 886 N N . GLN A 1 117 ? 8.795 -0.090 12.558 1.00 91.62 117 GLN A N 1
ATOM 887 C CA . GLN A 1 117 ? 8.300 -0.672 11.298 1.00 91.62 117 GLN A CA 1
ATOM 888 C C . GLN A 1 117 ? 6.780 -0.903 11.332 1.00 91.62 117 GLN A C 1
ATOM 890 O O . GLN A 1 117 ? 6.265 -1.858 10.749 1.00 91.62 117 GLN A O 1
ATOM 895 N N . TRP A 1 118 ? 6.056 -0.058 12.071 1.00 95.44 118 TRP A N 1
ATOM 896 C CA . TRP A 1 118 ? 4.624 -0.243 12.308 1.00 95.44 118 TRP A CA 1
ATOM 897 C C . TRP A 1 118 ? 3.806 -0.103 11.021 1.00 95.44 118 TRP A C 1
ATOM 899 O O . TRP A 1 118 ? 2.847 -0.844 10.848 1.00 95.44 118 TRP A O 1
ATOM 909 N N . THR A 1 119 ? 4.210 0.765 10.086 1.00 95.56 119 THR A N 1
ATOM 910 C CA . THR A 1 119 ? 3.526 0.940 8.793 1.00 95.56 119 THR A CA 1
ATOM 911 C C . THR A 1 119 ? 3.586 -0.314 7.941 1.00 95.56 119 THR A C 1
ATOM 913 O O . THR A 1 119 ? 2.575 -0.706 7.369 1.00 95.56 119 THR A O 1
ATOM 916 N N . THR A 1 120 ? 4.745 -0.972 7.888 1.00 95.31 120 THR A N 1
ATOM 917 C CA . THR A 1 120 ? 4.924 -2.243 7.180 1.00 95.31 120 THR A CA 1
ATOM 918 C C . THR A 1 120 ? 3.977 -3.295 7.749 1.00 95.31 120 THR A C 1
ATOM 920 O O . THR A 1 120 ? 3.232 -3.933 7.012 1.00 95.31 120 THR A O 1
ATOM 923 N N . LYS A 1 121 ? 3.935 -3.427 9.080 1.00 96.81 121 LYS A N 1
ATOM 924 C CA . LYS A 1 121 ? 3.095 -4.423 9.758 1.00 96.81 121 LYS A CA 1
ATOM 925 C C . LYS A 1 121 ? 1.606 -4.121 9.625 1.00 96.81 121 LYS A C 1
ATOM 927 O O . LYS A 1 121 ? 0.825 -5.033 9.352 1.00 96.81 121 LYS A O 1
ATOM 932 N N . LEU A 1 122 ? 1.223 -2.855 9.760 1.00 97.44 122 LEU A N 1
ATOM 933 C CA . LEU A 1 122 ? -0.146 -2.411 9.546 1.00 97.44 122 LEU A CA 1
ATOM 934 C C . LEU A 1 122 ? -0.575 -2.663 8.098 1.00 97.44 122 LEU A C 1
ATOM 936 O O . LEU A 1 122 ? -1.601 -3.295 7.881 1.00 97.44 122 LEU A O 1
ATOM 940 N N . GLY A 1 123 ? 0.229 -2.244 7.119 1.00 97.75 123 GLY A N 1
ATOM 941 C CA . GLY A 1 123 ? -0.078 -2.404 5.701 1.00 97.75 123 GLY A CA 1
ATOM 942 C C . GLY A 1 123 ? -0.195 -3.864 5.272 1.00 97.75 123 GLY A C 1
ATOM 943 O O . GLY A 1 123 ? -1.184 -4.238 4.643 1.00 97.75 123 GLY A O 1
ATOM 944 N N . GLU A 1 124 ? 0.749 -4.717 5.687 1.00 97.56 124 GLU A N 1
ATOM 945 C CA . GLU A 1 124 ? 0.659 -6.166 5.469 1.00 97.56 124 GLU A CA 1
ATOM 946 C C . GLU A 1 124 ? -0.660 -6.729 6.030 1.00 97.56 124 GLU A C 1
ATOM 948 O O . GLU A 1 124 ? -1.331 -7.508 5.354 1.00 97.56 124 GLU A O 1
ATOM 953 N N . THR A 1 125 ? -1.051 -6.327 7.246 1.00 97.19 125 THR A N 1
ATOM 954 C CA . THR A 1 125 ? -2.261 -6.837 7.916 1.00 97.19 125 THR A CA 1
ATOM 955 C C . THR A 1 125 ? -3.541 -6.331 7.248 1.00 97.19 125 THR A C 1
ATOM 957 O O . THR A 1 125 ? -4.437 -7.126 6.973 1.00 97.19 125 THR A O 1
ATOM 960 N N . LEU A 1 126 ? -3.614 -5.036 6.920 1.00 98.00 126 LEU A N 1
ATOM 961 C CA . LEU A 1 126 ? -4.744 -4.446 6.197 1.00 98.00 126 LEU A CA 1
ATOM 962 C C . LEU A 1 126 ? -4.931 -5.113 4.833 1.00 98.00 126 LEU A C 1
ATOM 964 O O . LEU A 1 126 ? -6.058 -5.428 4.453 1.00 98.00 126 LEU A O 1
ATOM 968 N N . LEU A 1 127 ? -3.836 -5.368 4.110 1.00 98.31 127 LEU A N 1
ATOM 969 C CA . LEU A 1 127 ? -3.880 -6.058 2.826 1.00 98.31 127 LEU A CA 1
ATOM 970 C C . LEU A 1 127 ? -4.372 -7.498 2.970 1.00 98.31 127 LEU A C 1
ATOM 972 O O . LEU A 1 127 ? -5.255 -7.904 2.216 1.00 98.31 127 LEU A O 1
ATOM 976 N N . LYS A 1 128 ? -3.865 -8.244 3.957 1.00 97.81 128 LYS A N 1
ATOM 977 C CA . LYS A 1 128 ? -4.328 -9.607 4.244 1.00 97.81 128 LYS A CA 1
ATOM 978 C C . LYS A 1 128 ? -5.836 -9.647 4.483 1.00 97.81 128 LYS A C 1
ATOM 980 O O . LYS A 1 128 ? -6.536 -10.363 3.776 1.00 97.81 128 LYS A O 1
ATOM 985 N N . GLU A 1 129 ? -6.335 -8.857 5.432 1.00 97.12 129 GLU A N 1
ATOM 986 C CA . GLU A 1 129 ? -7.762 -8.870 5.772 1.00 97.12 129 GLU A CA 1
ATOM 987 C C . GLU A 1 129 ? -8.638 -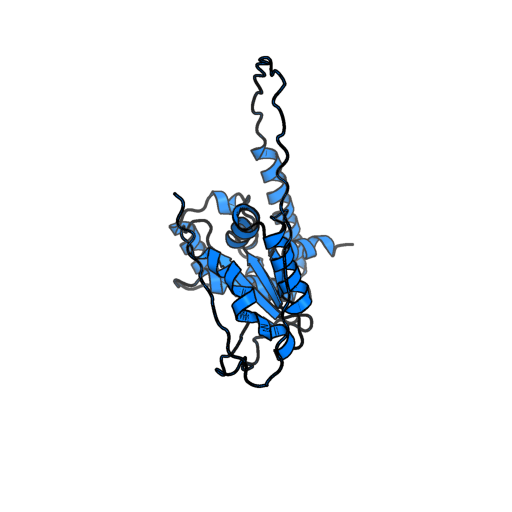8.368 4.614 1.00 97.12 129 GLU A C 1
ATOM 989 O O . GLU A 1 129 ? -9.758 -8.840 4.429 1.00 97.12 129 GLU A O 1
ATOM 994 N N . THR A 1 130 ? -8.122 -7.446 3.793 1.00 97.19 130 THR A N 1
ATOM 995 C CA . THR A 1 130 ? -8.818 -6.976 2.585 1.00 97.19 130 THR A CA 1
ATOM 996 C C . THR A 1 130 ? -8.961 -8.109 1.577 1.00 97.19 130 THR A C 1
ATOM 998 O O . THR A 1 130 ? -10.042 -8.309 1.033 1.00 97.19 130 THR A O 1
ATOM 1001 N N . LEU A 1 131 ? -7.893 -8.874 1.337 1.00 96.94 131 LEU A N 1
ATOM 1002 C CA . LEU A 1 131 ? -7.926 -10.033 0.445 1.00 96.94 131 LEU A CA 1
ATOM 1003 C C . LEU A 1 131 ? -8.875 -11.117 0.985 1.00 96.94 131 LEU A C 1
ATOM 1005 O O . LEU A 1 131 ? -9.721 -11.596 0.232 1.00 96.94 131 LEU A O 1
ATOM 1009 N N . GLU A 1 132 ? -8.809 -11.433 2.282 1.00 95.56 132 GLU A N 1
ATOM 1010 C CA . GLU A 1 132 ? -9.733 -12.375 2.942 1.00 95.56 132 GLU A CA 1
ATOM 1011 C C . GLU A 1 132 ? -11.194 -11.941 2.781 1.00 95.56 132 GLU A C 1
ATOM 1013 O O . GLU A 1 132 ? -12.031 -12.723 2.334 1.00 95.56 132 GLU A O 1
ATOM 1018 N N . GLY A 1 133 ? -11.503 -10.668 3.048 1.00 93.81 133 GLY A N 1
ATOM 1019 C CA . GLY A 1 133 ? -12.851 -10.127 2.863 1.00 93.81 133 GLY A CA 1
ATOM 1020 C C . GLY A 1 133 ? -13.324 -10.138 1.406 1.00 93.81 133 GLY A C 1
ATOM 1021 O O . GLY A 1 133 ? -14.524 -10.202 1.141 1.00 93.81 133 GLY A O 1
ATOM 1022 N N . LEU A 1 134 ? -12.401 -10.112 0.440 1.00 94.00 134 LEU A N 1
ATOM 1023 C CA . LEU A 1 134 ? -12.723 -10.244 -0.981 1.00 94.00 134 LEU A CA 1
ATOM 1024 C C . LEU A 1 134 ? -12.940 -11.699 -1.428 1.00 94.00 134 LEU A C 1
ATOM 1026 O O . LEU A 1 134 ? -13.321 -11.893 -2.589 1.00 94.00 134 LEU A O 1
ATOM 1030 N N . GLY A 1 135 ? -12.786 -12.674 -0.528 1.00 94.06 135 GLY A N 1
ATOM 1031 C CA . GLY A 1 135 ? -12.941 -14.106 -0.790 1.00 94.06 135 GLY A CA 1
ATOM 1032 C C . GLY A 1 135 ? -11.651 -14.798 -1.231 1.00 94.06 135 GLY A C 1
ATOM 1033 O O . GLY A 1 135 ? -11.695 -15.940 -1.680 1.00 94.06 135 GLY A O 1
ATOM 1034 N N . GLU A 1 136 ? -10.506 -14.122 -1.136 1.00 95.50 136 GLU A N 1
ATOM 1035 C CA . GLU A 1 136 ? -9.203 -14.739 -1.380 1.00 95.50 136 GLU A CA 1
ATOM 1036 C C . GLU A 1 136 ? -8.721 -15.495 -0.133 1.00 95.50 136 GLU A C 1
ATOM 1038 O O . GLU A 1 136 ? -9.170 -15.259 0.986 1.00 95.50 136 GLU A O 1
ATOM 1043 N N . SER A 1 137 ? -7.745 -16.382 -0.311 1.00 96.12 137 SER A N 1
ATOM 1044 C CA . SER A 1 137 ? -7.079 -17.090 0.791 1.00 96.12 137 SER A CA 1
ATOM 1045 C C . SER A 1 137 ? -5.593 -16.713 0.843 1.00 96.12 137 SER A C 1
ATOM 1047 O O . SER A 1 137 ? -4.754 -17.483 0.367 1.00 96.12 137 SER A O 1
ATOM 1049 N N . PRO A 1 138 ? -5.242 -15.511 1.345 1.00 97.12 138 PRO A N 1
ATOM 1050 C CA . PRO A 1 138 ? -3.857 -15.066 1.410 1.00 97.12 138 PRO A CA 1
ATOM 1051 C C . PRO A 1 138 ? -3.048 -15.915 2.391 1.00 97.12 138 PRO A C 1
ATOM 1053 O O . PRO A 1 138 ? -3.405 -16.080 3.558 1.00 97.12 138 PRO A O 1
ATOM 1056 N N . ARG A 1 139 ? -1.905 -16.413 1.925 1.00 96.69 139 ARG A N 1
ATOM 1057 C CA . ARG A 1 139 ? -0.941 -17.187 2.712 1.00 96.69 139 ARG A CA 1
ATOM 1058 C C . ARG A 1 139 ? 0.456 -16.588 2.618 1.00 96.69 139 ARG A C 1
ATOM 1060 O O . ARG A 1 139 ? 0.774 -15.849 1.685 1.00 96.69 139 ARG A O 1
ATOM 1067 N N . ARG A 1 140 ? 1.306 -16.922 3.593 1.00 93.75 140 ARG A N 1
ATOM 1068 C CA . ARG A 1 140 ? 2.736 -16.599 3.530 1.00 93.75 140 ARG A CA 1
ATOM 1069 C C . ARG A 1 140 ? 3.407 -17.437 2.445 1.00 93.75 140 ARG A C 1
ATOM 1071 O O . ARG A 1 140 ? 3.088 -18.611 2.268 1.00 93.75 140 ARG A O 1
ATOM 1078 N N . ILE A 1 141 ? 4.337 -16.815 1.734 1.00 87.50 141 ILE A N 1
ATOM 1079 C CA . ILE A 1 141 ? 4.981 -17.403 0.563 1.00 87.50 141 ILE A CA 1
ATOM 1080 C C . ILE A 1 141 ? 6.018 -18.447 0.964 1.00 87.50 141 ILE A C 1
ATOM 1082 O O . ILE A 1 141 ? 6.871 -18.210 1.822 1.00 87.50 141 ILE A O 1
ATOM 1086 N N . VAL A 1 142 ? 5.983 -19.592 0.280 1.00 83.25 142 VAL A N 1
ATOM 1087 C CA . VAL A 1 142 ? 7.070 -20.574 0.321 1.00 83.25 142 VAL A CA 1
ATOM 1088 C C . VAL A 1 142 ? 8.245 -20.014 -0.471 1.00 83.25 142 VAL A C 1
ATOM 1090 O O . VAL A 1 142 ? 8.113 -19.735 -1.661 1.00 83.25 142 VAL A O 1
ATOM 1093 N N . LYS A 1 143 ? 9.389 -19.838 0.193 1.00 81.62 143 LYS A N 1
ATOM 1094 C CA . LYS A 1 143 ? 10.579 -19.212 -0.393 1.00 81.62 143 LYS A CA 1
ATOM 1095 C C . LYS A 1 143 ? 11.018 -19.953 -1.658 1.00 81.62 143 LYS A C 1
ATOM 1097 O O . LYS A 1 143 ? 11.370 -21.127 -1.588 1.00 81.62 143 LYS A O 1
ATOM 1102 N N . ARG A 1 144 ? 11.081 -19.245 -2.786 1.00 80.12 144 ARG A N 1
ATOM 1103 C CA . ARG A 1 144 ? 11.726 -19.719 -4.021 1.00 80.12 144 ARG A CA 1
ATOM 1104 C C . ARG A 1 144 ? 12.986 -18.904 -4.283 1.00 80.12 144 ARG A C 1
ATOM 1106 O O . ARG A 1 144 ? 13.031 -17.714 -3.965 1.00 80.12 144 ARG A O 1
ATOM 1113 N N . GLN A 1 145 ? 14.037 -19.565 -4.755 1.00 78.12 145 GLN A N 1
ATOM 1114 C CA . GLN A 1 145 ? 15.290 -18.905 -5.122 1.00 78.12 145 GLN A CA 1
ATOM 1115 C C . GLN A 1 145 ? 15.162 -18.304 -6.520 1.00 78.12 145 GLN A C 1
ATOM 1117 O O . GLN A 1 145 ? 14.576 -18.927 -7.398 1.00 78.12 145 GLN A O 1
ATOM 1122 N N . ALA A 1 146 ? 15.696 -17.099 -6.693 1.00 73.62 146 ALA A N 1
ATOM 1123 C CA . ALA A 1 146 ? 15.741 -16.373 -7.953 1.00 73.62 146 ALA A CA 1
ATOM 1124 C C . ALA A 1 146 ? 17.190 -16.087 -8.361 1.00 73.62 146 ALA A C 1
ATOM 1126 O O . ALA A 1 146 ? 18.033 -15.795 -7.501 1.00 73.62 146 ALA A O 1
ATOM 1127 N N . GLY A 1 147 ? 17.433 -16.107 -9.673 1.00 65.00 147 GLY A N 1
ATOM 1128 C CA . GLY A 1 147 ? 18.712 -15.773 -10.296 1.00 65.00 147 GLY A CA 1
ATOM 1129 C C . GLY A 1 147 ? 19.889 -16.674 -9.900 1.00 65.00 147 GLY A C 1
ATOM 1130 O O . GLY A 1 147 ? 19.778 -17.592 -9.089 1.00 65.00 147 GLY A O 1
ATOM 1131 N N . GLU A 1 148 ? 21.057 -16.363 -10.460 1.00 63.81 148 GLU A N 1
ATOM 1132 C CA . GLU A 1 148 ? 22.314 -17.098 -10.232 1.00 63.81 148 GLU A CA 1
ATOM 1133 C C . GLU A 1 148 ? 22.836 -16.959 -8.790 1.00 63.81 148 GLU A C 1
ATOM 1135 O O . GLU A 1 148 ? 23.538 -17.828 -8.282 1.00 63.81 148 GLU A O 1
ATOM 1140 N N . ASN A 1 149 ? 22.437 -15.889 -8.094 1.00 69.81 149 ASN A N 1
ATOM 1141 C CA . ASN A 1 149 ? 22.895 -15.574 -6.737 1.00 69.81 149 ASN A CA 1
ATOM 1142 C C . ASN A 1 149 ? 22.063 -16.259 -5.633 1.00 69.81 149 ASN A C 1
ATOM 1144 O O . ASN A 1 149 ? 22.290 -16.000 -4.450 1.00 69.81 149 ASN A O 1
ATOM 1148 N N . GLY A 1 150 ? 21.052 -17.062 -5.992 1.00 69.31 150 GLY A N 1
ATOM 1149 C CA . GLY A 1 150 ? 20.236 -17.830 -5.043 1.00 69.31 150 GLY A CA 1
ATOM 1150 C C . GLY A 1 150 ? 19.389 -16.989 -4.077 1.00 69.31 150 GLY A C 1
ATOM 1151 O O . GLY A 1 150 ? 18.964 -17.485 -3.030 1.00 69.31 150 GLY A O 1
ATOM 1152 N N . LYS A 1 151 ? 19.132 -15.708 -4.379 1.00 79.56 151 LYS A N 1
ATOM 1153 C CA . LYS A 1 151 ? 18.386 -14.819 -3.476 1.00 79.56 151 LYS A CA 1
ATOM 1154 C C . LYS A 1 151 ? 16.908 -15.196 -3.467 1.00 79.56 151 LYS A C 1
ATOM 1156 O O . LYS A 1 151 ? 16.288 -15.359 -4.510 1.00 79.56 151 LYS A O 1
ATOM 1161 N N . HIS A 1 152 ? 16.313 -15.275 -2.281 1.00 82.94 152 HIS A N 1
ATOM 1162 C CA . HIS A 1 152 ? 14.881 -15.531 -2.166 1.00 82.94 152 HIS A CA 1
ATOM 1163 C C . HIS A 1 152 ? 14.053 -14.285 -2.494 1.00 82.94 152 HIS A C 1
ATOM 1165 O O . HIS A 1 152 ? 14.261 -13.218 -1.906 1.00 82.94 152 HIS A O 1
ATOM 1171 N N . LEU A 1 153 ? 13.069 -14.443 -3.380 1.00 87.88 153 LEU A N 1
ATOM 1172 C CA . LEU A 1 153 ? 12.037 -13.437 -3.631 1.00 87.88 153 LEU A CA 1
ATOM 1173 C C . LEU A 1 153 ? 10.788 -13.808 -2.849 1.00 87.88 153 LEU A C 1
ATOM 1175 O O . LEU A 1 153 ? 10.174 -14.834 -3.118 1.00 87.88 153 LEU A O 1
ATOM 1179 N N . ILE A 1 154 ? 10.434 -12.987 -1.863 1.00 91.81 154 ILE A N 1
ATOM 1180 C CA . ILE A 1 154 ? 9.334 -13.260 -0.936 1.00 91.81 154 ILE A CA 1
ATOM 1181 C C . ILE A 1 154 ? 8.439 -12.016 -0.893 1.00 91.81 154 ILE A C 1
ATOM 1183 O O . ILE A 1 154 ? 8.715 -11.119 -0.096 1.00 91.81 154 ILE A O 1
ATOM 1187 N N . PRO A 1 155 ? 7.430 -11.921 -1.777 1.00 94.62 155 PRO A N 1
ATOM 1188 C CA . PRO A 1 155 ? 6.330 -10.978 -1.591 1.00 94.62 155 PRO A CA 1
ATOM 1189 C C . PRO A 1 155 ? 5.590 -11.205 -0.259 1.00 94.62 155 PRO A C 1
ATOM 1191 O O . PRO A 1 155 ? 5.736 -12.250 0.384 1.00 94.62 155 PRO A O 1
ATOM 1194 N N . ASP A 1 156 ? 4.778 -10.240 0.162 1.00 96.38 156 ASP A N 1
ATOM 1195 C CA . ASP A 1 156 ? 4.120 -10.286 1.473 1.00 96.38 156 ASP A CA 1
ATOM 1196 C C . ASP A 1 156 ? 3.055 -11.385 1.576 1.00 96.38 156 ASP A C 1
ATOM 1198 O O . ASP A 1 156 ? 2.989 -12.091 2.595 1.00 96.38 156 ASP A O 1
ATOM 1202 N N . TRP A 1 157 ? 2.248 -11.534 0.518 1.00 97.94 157 TRP A N 1
ATOM 1203 C CA . TRP A 1 157 ? 1.126 -12.472 0.450 1.00 97.94 157 TRP A CA 1
ATOM 1204 C C . TRP A 1 157 ? 1.031 -13.164 -0.908 1.00 97.94 157 TRP A C 1
ATOM 1206 O O . TRP A 1 157 ? 1.297 -12.576 -1.953 1.00 97.94 157 TRP A O 1
ATOM 1216 N N . GLU A 1 158 ? 0.578 -14.410 -0.894 1.00 97.56 158 GLU A N 1
ATOM 1217 C CA . GLU A 1 158 ? 0.175 -15.161 -2.082 1.00 97.56 158 GLU A CA 1
ATOM 1218 C C . GLU A 1 158 ? -1.280 -15.596 -1.930 1.00 97.56 158 GLU A C 1
ATOM 1220 O O . GLU A 1 158 ? -1.670 -16.097 -0.879 1.00 97.56 158 GLU A O 1
ATOM 1225 N N . THR A 1 159 ? -2.065 -15.459 -2.993 1.00 97.38 159 THR A N 1
ATOM 1226 C CA . THR A 1 159 ? -3.391 -16.073 -3.128 1.00 97.38 159 THR A CA 1
ATOM 1227 C C . THR A 1 159 ? -3.382 -17.056 -4.298 1.00 97.38 159 THR A C 1
ATOM 1229 O O . THR A 1 159 ? -2.349 -17.278 -4.941 1.00 97.38 159 THR A O 1
ATOM 1232 N N . THR A 1 160 ? -4.524 -17.670 -4.605 1.00 95.44 160 THR A N 1
ATOM 1233 C CA . THR A 1 160 ? -4.681 -18.464 -5.833 1.00 95.44 160 THR A CA 1
ATOM 1234 C C . THR A 1 160 ? -4.428 -17.616 -7.082 1.00 95.44 160 THR A C 1
ATOM 1236 O O . THR A 1 160 ? -3.784 -18.090 -8.014 1.00 95.44 160 THR A O 1
ATOM 1239 N N . ASN A 1 161 ? -4.860 -16.353 -7.060 1.00 94.81 161 ASN A N 1
ATOM 1240 C CA . ASN A 1 161 ? -4.901 -15.473 -8.226 1.00 94.81 161 ASN A CA 1
ATOM 1241 C C . ASN A 1 161 ? -3.623 -14.652 -8.439 1.00 94.81 161 ASN A C 1
ATOM 1243 O O . ASN A 1 161 ? -3.364 -14.206 -9.555 1.00 94.81 161 ASN A O 1
ATOM 1247 N N . GLY A 1 162 ? -2.810 -14.442 -7.402 1.00 97.19 162 GLY A N 1
ATOM 1248 C CA . GLY A 1 162 ? -1.622 -13.609 -7.544 1.00 97.19 162 GLY A CA 1
ATOM 1249 C C . GLY A 1 162 ? -0.732 -13.540 -6.315 1.00 97.19 162 GLY A C 1
ATOM 1250 O O . GLY A 1 162 ? -1.027 -14.090 -5.253 1.00 97.19 162 GLY A O 1
ATOM 1251 N N . LEU A 1 163 ? 0.379 -12.841 -6.491 1.00 98.06 163 LEU A N 1
ATOM 1252 C CA . LEU A 1 163 ? 1.287 -12.411 -5.437 1.00 98.06 163 LEU A CA 1
ATOM 1253 C C . LEU A 1 163 ? 1.008 -10.944 -5.121 1.00 98.06 163 LEU A C 1
ATOM 1255 O O . LEU A 1 163 ? 0.659 -10.174 -6.014 1.00 98.06 163 LEU A O 1
ATOM 1259 N N . TYR A 1 164 ? 1.212 -10.539 -3.875 1.00 98.44 164 TYR A N 1
ATOM 1260 C CA . TYR A 1 164 ? 0.969 -9.173 -3.436 1.00 98.44 164 TYR A CA 1
ATOM 1261 C C . TYR A 1 164 ? 2.133 -8.665 -2.587 1.00 98.44 164 TYR A C 1
ATOM 1263 O O . TYR A 1 164 ? 2.546 -9.315 -1.628 1.00 98.44 164 TYR A O 1
ATOM 1271 N N . GLU A 1 165 ? 2.634 -7.484 -2.937 1.00 98.00 165 GLU A N 1
ATOM 1272 C CA . GLU A 1 165 ? 3.645 -6.731 -2.191 1.00 98.00 165 GLU A CA 1
ATOM 1273 C C . GLU A 1 165 ? 3.018 -5.419 -1.714 1.00 98.00 165 GLU A C 1
ATOM 1275 O O . GLU A 1 165 ? 2.608 -4.587 -2.524 1.00 98.00 165 GLU A O 1
ATOM 1280 N N . CYS A 1 166 ? 2.964 -5.205 -0.407 1.00 97.50 166 CYS A N 1
ATOM 1281 C CA . CYS A 1 166 ? 2.436 -3.997 0.200 1.00 97.50 166 CYS A CA 1
ATOM 1282 C C . CYS A 1 166 ? 3.510 -2.911 0.285 1.00 97.50 166 CYS A C 1
ATOM 1284 O O . CYS A 1 166 ? 4.586 -3.102 0.854 1.00 97.50 166 CYS A O 1
ATOM 1286 N N . LYS A 1 167 ? 3.185 -1.714 -0.203 1.00 97.38 167 LYS A N 1
ATOM 1287 C CA . LYS A 1 167 ? 3.979 -0.500 -0.008 1.00 97.38 167 LYS A CA 1
ATOM 1288 C C . LYS A 1 167 ? 3.119 0.532 0.709 1.00 97.38 167 LYS A C 1
ATOM 1290 O O . LYS A 1 167 ? 2.341 1.250 0.088 1.00 97.38 167 LYS A O 1
ATOM 1295 N N . ALA A 1 168 ? 3.251 0.563 2.032 1.00 96.69 168 ALA A N 1
ATOM 1296 C CA . ALA A 1 168 ? 2.579 1.518 2.903 1.00 96.69 168 ALA A CA 1
ATOM 1297 C C . ALA A 1 168 ? 3.579 2.554 3.430 1.00 96.69 168 ALA A C 1
ATOM 1299 O O . ALA A 1 168 ? 4.713 2.214 3.780 1.00 96.69 168 ALA A O 1
ATOM 1300 N N . ARG A 1 169 ? 3.145 3.812 3.518 1.00 95.44 169 ARG A N 1
ATOM 1301 C CA . ARG A 1 169 ? 3.950 4.924 4.033 1.00 95.44 169 ARG A CA 1
ATOM 1302 C C . ARG A 1 169 ? 3.090 5.862 4.880 1.00 95.44 169 ARG A C 1
ATOM 1304 O O . ARG A 1 169 ? 1.908 6.031 4.600 1.00 95.44 169 ARG A O 1
ATOM 1311 N N . THR A 1 170 ? 3.702 6.446 5.908 1.00 96.38 170 THR A N 1
ATOM 1312 C CA . THR A 1 170 ? 3.118 7.507 6.741 1.00 96.38 170 THR A CA 1
ATOM 1313 C C . THR A 1 170 ? 2.906 8.797 5.952 1.00 96.38 170 THR A C 1
ATOM 1315 O O . THR A 1 170 ? 3.701 9.111 5.067 1.00 96.38 170 THR A O 1
ATOM 1318 N N . TYR A 1 171 ? 1.891 9.581 6.318 1.00 96.12 171 TYR A N 1
ATOM 1319 C CA . TYR A 1 171 ? 1.657 10.913 5.733 1.00 96.12 171 TYR A CA 1
ATOM 1320 C C . TYR A 1 171 ? 2.592 11.978 6.296 1.00 96.12 171 TYR A C 1
ATOM 1322 O O . TYR A 1 171 ? 2.886 12.977 5.649 1.00 96.12 171 TYR A O 1
ATOM 1330 N N . THR A 1 172 ? 3.065 11.775 7.521 1.00 94.00 172 THR A N 1
ATOM 1331 C CA . THR A 1 172 ? 3.771 12.812 8.282 1.00 94.00 172 THR A CA 1
ATOM 1332 C C . THR A 1 172 ? 5.294 12.739 8.167 1.00 94.00 172 THR A C 1
ATOM 1334 O O . THR A 1 172 ? 5.996 13.605 8.688 1.00 94.00 172 THR A O 1
ATOM 1337 N N . THR A 1 173 ? 5.837 11.699 7.523 1.00 88.38 173 THR A N 1
ATOM 1338 C CA . THR A 1 173 ? 7.289 11.494 7.406 1.00 88.38 173 THR A CA 1
ATOM 1339 C C . THR A 1 173 ? 7.787 11.842 6.008 1.00 88.38 173 THR A C 1
ATOM 1341 O O . THR A 1 173 ? 7.434 11.202 5.014 1.00 88.38 173 THR A O 1
ATOM 1344 N N . THR A 1 174 ? 8.675 12.828 5.939 1.00 86.81 174 THR A N 1
ATOM 1345 C CA . THR A 1 174 ? 9.330 13.261 4.701 1.00 86.81 174 THR A CA 1
ATOM 1346 C C . THR A 1 174 ? 10.512 12.354 4.331 1.00 86.81 174 THR A C 1
ATOM 1348 O O . THR A 1 174 ? 10.904 11.461 5.084 1.00 86.81 174 THR A O 1
ATOM 1351 N N . GLY A 1 175 ? 11.072 12.558 3.137 1.00 85.25 175 GLY A N 1
ATOM 1352 C CA . GLY A 1 175 ? 12.245 11.834 2.637 1.00 85.25 175 GLY A CA 1
ATOM 1353 C C . GLY A 1 175 ? 11.935 10.899 1.470 1.00 85.25 175 GLY A C 1
ATOM 1354 O O . GLY A 1 175 ? 10.808 10.835 0.985 1.00 85.25 175 GLY A O 1
ATOM 1355 N N . THR A 1 176 ? 12.948 10.155 1.032 1.00 84.81 176 THR A N 1
ATOM 1356 C CA . THR A 1 176 ? 12.921 9.329 -0.191 1.00 84.81 176 THR A CA 1
ATOM 1357 C C . THR A 1 176 ? 12.462 7.891 0.051 1.00 84.81 176 THR A C 1
ATOM 1359 O O . THR A 1 176 ? 12.597 7.023 -0.809 1.00 84.81 176 THR A O 1
ATOM 1362 N N . ALA A 1 177 ? 11.903 7.599 1.230 1.00 81.38 177 ALA A N 1
ATOM 1363 C CA . ALA A 1 177 ? 11.446 6.253 1.566 1.00 81.38 177 ALA A CA 1
ATOM 1364 C C . ALA A 1 177 ? 10.423 5.714 0.549 1.00 81.38 177 ALA A C 1
ATOM 1366 O O . ALA A 1 177 ? 10.453 4.519 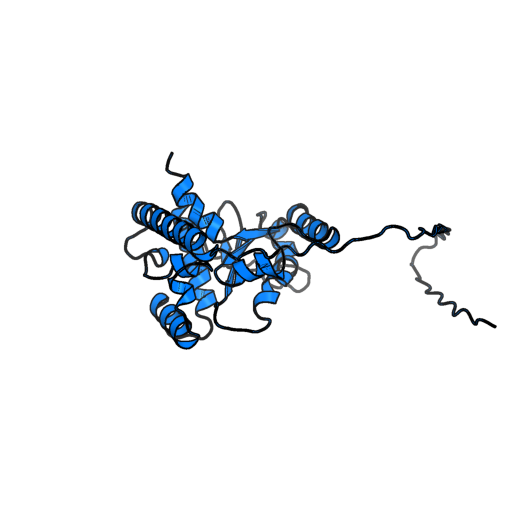0.248 1.00 81.38 177 ALA A O 1
ATOM 1367 N N . GLY A 1 178 ? 9.584 6.596 -0.007 1.00 85.00 178 GLY A N 1
ATOM 1368 C CA . GLY A 1 178 ? 8.586 6.265 -1.021 1.00 85.00 178 GLY A CA 1
ATOM 1369 C C . GLY A 1 178 ? 9.165 5.867 -2.376 1.00 85.00 178 GLY A C 1
ATOM 1370 O O . GLY A 1 178 ? 8.558 5.064 -3.077 1.00 85.00 178 GLY A O 1
ATOM 1371 N N . GLU A 1 179 ? 10.376 6.312 -2.733 1.00 93.44 179 GLU A N 1
ATOM 1372 C CA . GLU A 1 179 ? 11.006 5.979 -4.024 1.00 93.44 179 GLU A CA 1
ATOM 1373 C C . GLU A 1 179 ? 11.289 4.476 -4.166 1.00 93.44 179 GLU A C 1
ATOM 1375 O O . GLU A 1 179 ? 11.380 3.946 -5.275 1.00 93.44 179 GLU A O 1
ATOM 1380 N N . LYS A 1 180 ? 11.348 3.745 -3.044 1.00 90.44 180 LYS A N 1
ATOM 1381 C CA . LYS A 1 180 ? 11.513 2.284 -3.025 1.00 90.44 180 LYS A CA 1
ATOM 1382 C C . LYS A 1 180 ? 10.397 1.550 -3.771 1.00 90.44 180 LYS A C 1
ATOM 1384 O O . LYS A 1 180 ? 10.621 0.423 -4.221 1.00 90.44 180 LYS A O 1
ATOM 1389 N N . VAL A 1 181 ? 9.215 2.156 -3.929 1.00 96.25 181 VAL A N 1
ATOM 1390 C CA . VAL A 1 181 ? 8.133 1.584 -4.745 1.00 96.25 181 VAL A CA 1
ATOM 1391 C C . VAL A 1 181 ? 8.590 1.369 -6.192 1.00 96.25 181 VAL A C 1
ATOM 1393 O O . VAL A 1 181 ? 8.338 0.304 -6.748 1.00 96.25 181 VAL A O 1
ATOM 1396 N N . LEU A 1 182 ? 9.383 2.295 -6.746 1.00 96.00 182 LEU A N 1
ATOM 1397 C CA . LEU A 1 182 ? 9.838 2.286 -8.141 1.00 96.00 182 LEU A CA 1
ATOM 1398 C C . LEU A 1 182 ? 10.847 1.171 -8.439 1.00 96.00 182 LEU A C 1
ATOM 1400 O O . LEU A 1 182 ? 10.922 0.690 -9.567 1.00 96.00 182 LEU A O 1
ATOM 1404 N N . GLY A 1 183 ? 11.605 0.738 -7.428 1.00 95.81 183 GLY A N 1
ATOM 1405 C CA . GLY A 1 183 ? 12.541 -0.385 -7.534 1.00 95.81 183 GLY A CA 1
ATOM 1406 C C . GLY A 1 183 ? 11.888 -1.760 -7.361 1.00 95.81 183 GLY A C 1
ATOM 1407 O O . GLY A 1 183 ? 12.554 -2.782 -7.528 1.00 95.81 183 GLY A O 1
ATOM 1408 N N . SER A 1 184 ? 10.598 -1.816 -7.016 1.00 96.25 184 SER A N 1
ATOM 1409 C CA . SER A 1 184 ? 9.908 -3.082 -6.739 1.00 96.25 184 SER A CA 1
ATOM 1410 C C . SER A 1 184 ? 9.764 -3.976 -7.978 1.00 96.25 184 SER A C 1
ATOM 1412 O O . SER A 1 184 ? 10.050 -5.165 -7.848 1.00 96.25 184 SER A O 1
ATOM 1414 N N . PRO A 1 185 ? 9.430 -3.460 -9.180 1.00 96.62 185 PRO A N 1
ATOM 1415 C CA . PRO A 1 185 ? 9.393 -4.288 -10.383 1.00 96.62 185 PRO A CA 1
ATOM 1416 C C . PRO A 1 185 ? 10.743 -4.914 -10.723 1.00 96.62 185 PRO A C 1
ATOM 1418 O O . PRO A 1 185 ? 10.794 -6.073 -11.110 1.00 96.62 185 PRO A O 1
ATOM 1421 N N . TRP A 1 186 ? 11.841 -4.180 -10.519 1.00 94.12 186 TRP A N 1
ATOM 1422 C CA . TRP A 1 186 ? 13.186 -4.720 -10.715 1.00 94.12 186 TRP A CA 1
ATOM 1423 C C . TRP A 1 186 ? 13.508 -5.821 -9.703 1.00 94.12 186 TRP A C 1
ATOM 1425 O O . TRP A 1 186 ? 13.987 -6.885 -10.073 1.00 94.12 186 TRP A O 1
ATOM 1435 N N . LYS A 1 187 ? 13.217 -5.592 -8.413 1.00 93.19 187 LYS A N 1
ATOM 1436 C CA . LYS A 1 187 ? 13.442 -6.594 -7.357 1.00 93.19 187 LYS A CA 1
ATOM 1437 C C . LYS A 1 187 ? 12.709 -7.905 -7.651 1.00 93.19 187 LYS A C 1
ATOM 1439 O O . LYS A 1 187 ? 13.215 -8.960 -7.286 1.00 93.19 187 LYS A O 1
ATOM 1444 N N . TYR A 1 188 ? 11.517 -7.822 -8.230 1.00 94.44 188 TYR A N 1
ATOM 1445 C CA . TYR A 1 188 ? 10.605 -8.947 -8.384 1.00 94.44 188 TYR A CA 1
ATOM 1446 C C . TYR A 1 188 ? 10.373 -9.364 -9.843 1.00 94.44 188 TYR A C 1
ATOM 1448 O O . TYR A 1 188 ? 9.369 -10.018 -10.122 1.00 94.44 188 TYR A O 1
ATOM 1456 N N . SER A 1 189 ? 11.280 -9.022 -10.764 1.00 93.25 189 SER A N 1
ATOM 1457 C CA . SER A 1 189 ? 11.147 -9.330 -12.198 1.00 93.25 189 SER A CA 1
ATOM 1458 C C . SER A 1 189 ? 10.888 -10.811 -12.474 1.00 93.25 189 SER A C 1
ATOM 1460 O O . SER A 1 189 ? 10.108 -11.147 -13.359 1.00 93.25 189 SER A O 1
ATOM 1462 N N . ASP A 1 190 ? 11.477 -11.683 -11.656 1.00 92.50 190 ASP A N 1
ATOM 1463 C CA . ASP A 1 190 ? 11.458 -13.133 -11.862 1.00 92.50 190 ASP A CA 1
ATOM 1464 C C . ASP A 1 190 ? 10.256 -13.803 -11.170 1.00 92.50 190 ASP A C 1
ATOM 1466 O O . ASP A 1 190 ? 10.046 -15.010 -11.287 1.00 92.50 190 ASP A O 1
ATOM 1470 N N . CYS A 1 191 ? 9.439 -13.047 -10.420 1.00 92.19 191 CYS A N 1
ATOM 1471 C CA . CYS A 1 191 ? 8.332 -13.615 -9.644 1.00 92.19 191 CYS A CA 1
ATOM 1472 C C . CYS A 1 191 ? 7.315 -14.350 -10.520 1.00 92.19 191 CYS A C 1
ATOM 1474 O O . CYS A 1 191 ? 6.805 -15.393 -10.107 1.00 92.19 191 CYS A O 1
ATOM 1476 N N . ARG A 1 192 ? 7.038 -13.838 -11.723 1.00 92.44 192 ARG A N 1
ATOM 1477 C CA . ARG A 1 192 ? 6.101 -14.482 -12.645 1.00 92.44 192 ARG A CA 1
ATOM 1478 C C . ARG A 1 192 ? 6.549 -15.887 -13.011 1.00 92.44 192 ARG A C 1
ATOM 1480 O O . ARG A 1 192 ? 5.740 -16.801 -12.930 1.00 92.44 192 ARG A O 1
ATOM 1487 N N . GLU A 1 193 ? 7.812 -16.067 -13.374 1.00 92.12 193 GLU A N 1
ATOM 1488 C CA . GLU A 1 193 ? 8.349 -17.377 -13.755 1.00 92.12 193 GLU A CA 1
ATOM 1489 C C . GLU A 1 193 ? 8.455 -18.303 -12.541 1.00 92.12 193 GLU A C 1
ATOM 1491 O O . GLU A 1 193 ? 8.041 -19.460 -12.594 1.00 92.12 193 GLU A O 1
ATOM 1496 N N . LEU A 1 194 ? 8.928 -17.776 -11.408 1.00 92.50 194 LEU A N 1
ATOM 1497 C CA . LEU A 1 194 ? 9.147 -18.572 -10.203 1.00 92.50 194 LEU A CA 1
ATOM 1498 C C . LEU A 1 194 ? 7.859 -19.089 -9.580 1.00 92.50 194 LEU A C 1
ATOM 1500 O O . LEU A 1 194 ? 7.859 -20.193 -9.040 1.00 92.50 194 LEU A O 1
ATOM 1504 N N . TYR A 1 195 ? 6.785 -18.304 -9.602 1.00 93.12 195 TYR A N 1
ATOM 1505 C CA . TYR A 1 195 ? 5.528 -18.634 -8.926 1.00 93.12 195 TYR A CA 1
ATOM 1506 C C . TYR A 1 195 ? 4.380 -18.946 -9.890 1.00 93.12 195 TYR A C 1
ATOM 1508 O O . TYR A 1 195 ? 3.325 -19.381 -9.429 1.00 93.12 195 TYR A O 1
ATOM 1516 N N . ASN A 1 196 ? 4.576 -18.746 -11.197 1.00 94.62 196 ASN A N 1
ATOM 1517 C CA . ASN A 1 196 ? 3.550 -18.846 -12.238 1.00 94.62 196 ASN A CA 1
ATOM 1518 C C . ASN A 1 196 ? 2.302 -17.993 -11.937 1.00 94.62 196 ASN A C 1
ATOM 1520 O O . ASN A 1 196 ? 1.166 -18.429 -12.126 1.00 94.62 196 ASN A O 1
ATOM 1524 N N . LYS A 1 197 ? 2.517 -16.790 -11.392 1.00 96.06 197 LYS A N 1
ATOM 1525 C CA . LYS A 1 197 ? 1.465 -15.875 -10.927 1.00 96.06 197 LYS A CA 1
ATOM 1526 C C . LYS A 1 197 ? 1.847 -14.419 -11.193 1.00 96.06 197 LYS A C 1
ATOM 1528 O O . LYS A 1 197 ? 3.029 -14.090 -11.087 1.00 96.06 197 LYS A O 1
ATOM 1533 N N . PRO A 1 198 ? 0.878 -13.536 -11.490 1.00 97.56 198 PRO A N 1
ATOM 1534 C CA . PRO A 1 198 ? 1.143 -12.104 -11.547 1.00 97.56 198 PRO A CA 1
ATOM 1535 C C . PRO A 1 198 ? 1.496 -11.559 -10.156 1.00 97.56 198 PRO A C 1
ATOM 1537 O O . PRO A 1 198 ? 1.069 -12.109 -9.137 1.00 97.56 198 PRO A O 1
ATOM 1540 N N . LEU A 1 199 ? 2.246 -10.458 -10.117 1.00 98.25 199 LEU A N 1
ATOM 1541 C CA . LEU A 1 199 ? 2.565 -9.721 -8.896 1.00 98.25 199 LEU A CA 1
ATOM 1542 C C . LEU A 1 199 ? 1.876 -8.356 -8.892 1.00 98.25 199 LEU A C 1
ATOM 1544 O O . LEU A 1 199 ? 2.059 -7.540 -9.793 1.00 98.25 199 LEU A O 1
ATOM 1548 N N . TYR A 1 200 ? 1.159 -8.077 -7.812 1.00 98.56 200 TYR A N 1
ATOM 1549 C CA . TYR A 1 200 ? 0.529 -6.794 -7.555 1.00 98.56 200 TYR A CA 1
ATOM 1550 C C . TYR A 1 200 ? 1.321 -6.017 -6.503 1.00 98.56 200 TYR A C 1
ATOM 1552 O O . TYR A 1 200 ? 1.417 -6.430 -5.346 1.00 98.56 200 TYR A O 1
ATOM 1560 N N . ILE A 1 201 ? 1.872 -4.869 -6.891 1.00 98.56 201 ILE A N 1
ATOM 1561 C CA . ILE A 1 201 ? 2.471 -3.912 -5.958 1.00 98.56 201 ILE A CA 1
ATOM 1562 C C . ILE A 1 201 ? 1.357 -2.978 -5.487 1.00 98.56 201 ILE A C 1
ATOM 1564 O O . ILE A 1 201 ? 0.836 -2.169 -6.254 1.00 98.56 201 ILE A O 1
ATOM 1568 N N . VAL A 1 202 ? 0.975 -3.111 -4.224 1.00 98.56 202 VAL A N 1
ATOM 1569 C CA . VAL A 1 202 ? -0.161 -2.410 -3.630 1.00 98.56 202 VAL A CA 1
ATOM 1570 C C . VAL A 1 202 ? 0.320 -1.133 -2.956 1.00 98.56 202 VAL A C 1
ATOM 1572 O O . VAL A 1 202 ? 0.974 -1.184 -1.913 1.00 98.56 202 VAL A O 1
ATOM 1575 N N . CYS A 1 203 ? -0.018 0.017 -3.535 1.00 98.38 203 CYS A N 1
ATOM 1576 C CA . CYS A 1 203 ? 0.287 1.322 -2.954 1.00 98.38 203 CYS A CA 1
ATOM 1577 C C . CYS A 1 203 ? -0.807 1.706 -1.949 1.00 98.38 203 CYS A C 1
ATOM 1579 O O . CYS A 1 203 ? -1.987 1.755 -2.305 1.00 98.38 203 CYS A O 1
ATOM 1581 N N . MET A 1 204 ? -0.417 1.980 -0.702 1.00 97.75 204 MET A N 1
ATOM 1582 C CA . MET A 1 204 ? -1.331 2.228 0.418 1.00 97.75 204 MET A CA 1
ATOM 1583 C C . MET A 1 204 ? -0.965 3.505 1.181 1.00 97.75 204 MET A C 1
ATOM 1585 O O . MET A 1 204 ? 0.216 3.824 1.344 1.00 97.75 204 MET A O 1
ATOM 1589 N N . ALA A 1 205 ? -1.985 4.190 1.709 1.00 97.25 205 ALA A N 1
ATOM 1590 C CA . ALA A 1 205 ? -1.837 5.426 2.473 1.00 97.25 205 ALA A CA 1
ATOM 1591 C C . ALA A 1 205 ? -1.038 6.469 1.670 1.00 97.25 205 ALA A C 1
ATOM 1593 O O . ALA A 1 205 ? -1.264 6.608 0.464 1.00 97.25 205 ALA A O 1
ATOM 1594 N N . TYR A 1 206 ? -0.071 7.156 2.283 1.00 97.38 206 TYR A N 1
ATOM 1595 C CA . TYR A 1 206 ? 0.685 8.203 1.592 1.00 97.38 206 TYR A CA 1
ATOM 1596 C C . TYR A 1 206 ? 1.471 7.689 0.378 1.00 97.38 206 TYR A C 1
ATOM 1598 O O . TYR A 1 206 ? 1.636 8.403 -0.605 1.00 97.38 206 TYR A O 1
ATOM 1606 N N . GLN A 1 207 ? 1.873 6.412 0.375 1.00 97.56 207 GLN A N 1
ATOM 1607 C CA . GLN A 1 207 ? 2.532 5.819 -0.791 1.00 97.56 207 GLN A CA 1
ATOM 1608 C C . GLN A 1 207 ? 1.623 5.811 -2.027 1.00 97.56 207 GLN A C 1
ATOM 1610 O O . GLN A 1 207 ? 2.124 5.910 -3.148 1.00 97.56 207 GLN A O 1
ATOM 1615 N N . GLN A 1 208 ? 0.304 5.664 -1.841 1.00 97.25 208 GLN A N 1
ATOM 1616 C CA . GLN A 1 208 ? -0.659 5.760 -2.936 1.00 97.25 208 GLN A CA 1
ATOM 1617 C C . GLN A 1 208 ? -0.709 7.185 -3.489 1.00 97.25 208 GLN A C 1
ATOM 1619 O O . GLN A 1 208 ? -0.690 7.349 -4.705 1.00 97.25 208 GLN A O 1
ATOM 1624 N N . GLN A 1 209 ? -0.702 8.190 -2.611 1.00 95.75 209 GLN A N 1
ATOM 1625 C CA . GLN A 1 209 ? -0.683 9.591 -3.017 1.00 95.75 209 GLN A CA 1
ATOM 1626 C C . GLN A 1 209 ? 0.580 9.923 -3.824 1.00 95.75 209 GLN A C 1
ATOM 1628 O O . GLN A 1 209 ? 0.464 10.414 -4.938 1.00 95.75 209 GLN A O 1
ATOM 1633 N N . GLU A 1 210 ? 1.775 9.555 -3.350 1.00 95.44 210 GLU A N 1
ATOM 1634 C CA . GLU A 1 210 ? 3.021 9.762 -4.116 1.00 95.44 210 GLU A CA 1
ATOM 1635 C C . GLU A 1 210 ? 2.998 9.023 -5.465 1.00 95.44 210 GLU A C 1
ATOM 1637 O O . GLU A 1 210 ? 3.453 9.531 -6.492 1.00 95.44 210 GLU A O 1
ATOM 1642 N N . ALA A 1 211 ? 2.433 7.811 -5.491 1.00 96.31 211 ALA A N 1
ATOM 1643 C CA . ALA A 1 211 ? 2.276 7.047 -6.722 1.00 96.31 211 ALA A CA 1
ATOM 1644 C C . ALA A 1 211 ? 1.362 7.750 -7.745 1.00 96.31 211 ALA A C 1
ATOM 1646 O O . ALA A 1 211 ? 1.594 7.628 -8.950 1.00 96.31 211 ALA A O 1
ATOM 1647 N N . GLU A 1 212 ? 0.354 8.494 -7.291 1.00 94.94 212 GLU A N 1
ATOM 1648 C CA . GLU A 1 212 ? -0.559 9.276 -8.131 1.00 94.94 212 GLU A CA 1
ATOM 1649 C C . GLU A 1 212 ? 0.034 10.635 -8.529 1.00 94.94 212 GLU A C 1
ATOM 1651 O O . GLU A 1 212 ? 0.040 11.005 -9.710 1.00 94.94 212 GLU A O 1
ATOM 1656 N N . ASP A 1 213 ? 0.563 11.369 -7.559 1.00 93.50 213 ASP A N 1
ATOM 1657 C CA . ASP A 1 213 ? 0.909 12.778 -7.698 1.00 93.50 213 ASP A CA 1
ATOM 1658 C C . ASP A 1 213 ? 2.325 12.981 -8.230 1.00 93.50 213 ASP A C 1
ATOM 1660 O O . ASP A 1 213 ? 2.509 13.736 -9.189 1.00 93.50 213 ASP A O 1
ATOM 1664 N N . ASP A 1 214 ? 3.294 12.236 -7.707 1.00 93.00 214 ASP A N 1
ATOM 1665 C CA . ASP A 1 214 ? 4.710 12.454 -8.001 1.00 93.00 214 ASP A CA 1
ATOM 1666 C C . ASP A 1 214 ? 5.205 11.497 -9.089 1.00 93.00 214 ASP A C 1
ATOM 1668 O O . ASP A 1 214 ? 5.838 11.889 -10.079 1.00 93.00 214 ASP A O 1
ATOM 1672 N N . PHE A 1 215 ? 4.881 10.212 -8.943 1.00 94.25 215 PHE A N 1
ATOM 1673 C CA . PHE A 1 215 ? 5.393 9.165 -9.827 1.00 94.25 215 PHE A CA 1
ATOM 1674 C C . PHE A 1 215 ? 4.519 8.938 -11.062 1.00 94.25 215 PHE A C 1
ATOM 1676 O O . PHE A 1 215 ? 5.026 8.448 -12.075 1.00 94.25 215 PHE A O 1
ATOM 1683 N N . LYS A 1 216 ? 3.243 9.345 -11.006 1.00 94.81 216 LYS A N 1
ATOM 1684 C CA . LYS A 1 216 ? 2.249 9.180 -12.082 1.00 94.81 216 LYS A CA 1
ATOM 1685 C C . LYS A 1 216 ? 2.062 7.716 -12.511 1.00 94.81 216 LYS A C 1
ATOM 1687 O O . LYS A 1 216 ? 1.808 7.442 -13.678 1.00 94.81 216 LYS A O 1
ATOM 1692 N N . LEU A 1 217 ? 2.139 6.775 -11.565 1.00 95.62 217 LEU A N 1
ATOM 1693 C CA . LEU A 1 217 ? 2.011 5.330 -11.816 1.00 95.62 217 LEU A CA 1
ATOM 1694 C C . LEU A 1 217 ? 0.611 4.907 -12.281 1.00 95.62 217 LEU A C 1
ATOM 1696 O O . LEU A 1 217 ? 0.459 3.830 -12.851 1.00 95.62 217 LEU A O 1
ATOM 1700 N N . PHE A 1 218 ? -0.408 5.733 -12.039 1.00 94.81 218 PHE A N 1
ATOM 1701 C CA . PHE A 1 218 ? -1.803 5.401 -12.331 1.00 94.81 218 PHE A CA 1
ATOM 1702 C C . PHE A 1 218 ? -2.522 6.402 -13.244 1.00 94.81 218 PHE A C 1
ATOM 1704 O O . PHE A 1 218 ? -3.753 6.382 -13.329 1.00 94.81 218 PHE A O 1
ATOM 1711 N N . GLY A 1 219 ? -1.783 7.318 -13.864 1.00 88.00 219 GLY A N 1
ATOM 1712 C CA . GLY A 1 219 ? -2.340 8.387 -14.684 1.00 88.00 219 GLY A CA 1
ATOM 1713 C C . GLY A 1 219 ? -1.502 8.641 -15.928 1.00 88.00 219 GLY A C 1
ATOM 1714 O O . GLY A 1 219 ? -0.614 7.865 -16.276 1.00 88.00 219 GLY A O 1
ATOM 1715 N N . SER A 1 220 ? -1.785 9.753 -16.600 1.00 88.75 220 SER A N 1
ATOM 1716 C CA . SER A 1 220 ? -1.028 10.163 -17.778 1.00 88.75 220 SER A CA 1
ATOM 1717 C C . SER A 1 220 ? 0.431 10.434 -17.420 1.00 88.75 220 SER A C 1
ATOM 1719 O O . SER A 1 220 ? 0.740 11.184 -16.493 1.00 88.75 220 SER A O 1
ATOM 1721 N N . GLN A 1 221 ? 1.331 9.849 -18.199 1.00 91.75 221 GLN A N 1
ATOM 1722 C CA . GLN A 1 221 ? 2.770 9.930 -17.996 1.00 91.75 221 GLN A CA 1
ATOM 1723 C C . GLN A 1 221 ? 3.495 10.102 -19.330 1.00 91.75 221 GLN A C 1
ATOM 1725 O O . GLN A 1 221 ? 2.901 9.997 -20.404 1.00 91.75 221 GLN A O 1
ATOM 1730 N N . SER A 1 222 ? 4.797 10.392 -19.274 1.00 94.31 222 SER A N 1
ATOM 1731 C CA . SER A 1 222 ? 5.592 10.527 -20.493 1.00 94.31 222 SER A CA 1
ATOM 1732 C C . SER A 1 222 ? 5.635 9.201 -21.274 1.00 94.31 222 SER A C 1
ATOM 1734 O O . SER A 1 222 ? 5.611 8.130 -20.660 1.00 94.31 222 SER A O 1
ATOM 1736 N N . PRO A 1 223 ? 5.790 9.229 -22.613 1.00 96.25 223 PRO A N 1
ATOM 1737 C CA . PRO A 1 223 ? 5.825 8.011 -23.432 1.00 96.25 223 PRO A CA 1
ATOM 1738 C C . PRO A 1 223 ? 6.897 6.989 -23.018 1.00 96.25 223 PRO A C 1
ATOM 1740 O O . PRO A 1 223 ? 6.775 5.798 -23.289 1.00 96.25 223 PRO A O 1
ATOM 1743 N N . ILE A 1 224 ? 7.980 7.436 -22.376 1.00 96.31 224 ILE A N 1
ATOM 1744 C CA . ILE A 1 224 ? 9.030 6.543 -21.869 1.00 96.31 224 ILE A CA 1
ATOM 1745 C C . ILE A 1 224 ? 8.549 5.804 -20.617 1.00 96.31 224 ILE A C 1
ATOM 1747 O O . ILE A 1 224 ? 8.687 4.585 -20.552 1.00 96.31 224 ILE A O 1
ATOM 1751 N N . ARG A 1 225 ? 7.960 6.518 -19.649 1.00 95.00 225 ARG A N 1
ATOM 1752 C CA . ARG A 1 225 ? 7.428 5.902 -18.423 1.00 95.00 225 ARG A CA 1
ATOM 1753 C C . ARG A 1 225 ? 6.268 4.958 -18.733 1.00 95.00 225 ARG A C 1
ATOM 1755 O O . ARG A 1 225 ? 6.231 3.860 -18.194 1.00 95.00 225 ARG A O 1
ATOM 1762 N N . GLN A 1 226 ? 5.413 5.341 -19.681 1.00 95.75 226 GLN A N 1
ATOM 1763 C CA . GLN A 1 226 ? 4.321 4.499 -20.166 1.00 95.75 226 GLN A CA 1
ATOM 1764 C C . GLN A 1 226 ? 4.821 3.155 -20.697 1.00 95.75 226 GLN A C 1
ATOM 1766 O O . GLN A 1 226 ? 4.393 2.111 -20.214 1.00 95.75 226 GLN A O 1
ATOM 1771 N N . ARG A 1 227 ? 5.803 3.173 -21.606 1.00 96.25 227 ARG A N 1
ATOM 1772 C CA . ARG A 1 227 ? 6.404 1.939 -22.133 1.00 96.25 227 ARG A CA 1
ATOM 1773 C C . ARG A 1 227 ? 7.061 1.084 -21.051 1.00 96.25 227 ARG A C 1
ATOM 1775 O O . ARG A 1 227 ? 7.047 -0.136 -21.156 1.00 96.25 227 ARG A O 1
ATOM 1782 N N . LEU A 1 228 ? 7.634 1.703 -20.018 1.00 96.06 228 LEU A N 1
ATOM 1783 C CA . LEU A 1 228 ? 8.233 0.970 -18.905 1.00 96.06 228 LEU A CA 1
ATOM 1784 C C . LEU A 1 228 ? 7.173 0.256 -18.050 1.00 96.06 228 LEU A C 1
ATOM 1786 O O . LEU A 1 228 ? 7.361 -0.909 -17.711 1.00 96.06 228 LEU A O 1
ATOM 1790 N N . LEU A 1 229 ? 6.050 0.915 -17.737 1.00 96.38 229 LEU A N 1
ATOM 1791 C CA . LEU A 1 229 ? 4.945 0.261 -17.025 1.00 96.38 229 LEU A CA 1
ATOM 1792 C C . LEU A 1 229 ? 4.318 -0.862 -17.858 1.00 96.38 229 LEU A C 1
ATOM 1794 O O . LEU A 1 229 ? 4.052 -1.939 -17.330 1.00 96.38 229 LEU A O 1
ATOM 1798 N N . GLU A 1 230 ? 4.136 -0.637 -19.160 1.00 96.12 230 GLU A N 1
ATOM 1799 C CA . GLU A 1 230 ? 3.644 -1.660 -20.088 1.00 96.12 230 GLU A CA 1
ATOM 1800 C C . GLU A 1 230 ? 4.581 -2.867 -20.147 1.00 96.12 230 GLU A C 1
ATOM 1802 O O . GLU A 1 230 ? 4.114 -4.003 -20.121 1.00 96.12 230 GLU A O 1
ATOM 1807 N N . TYR A 1 231 ? 5.896 -2.636 -20.171 1.00 96.69 231 TYR A N 1
ATOM 1808 C CA . TYR A 1 231 ? 6.887 -3.705 -20.102 1.00 96.69 231 TYR A CA 1
ATOM 1809 C C . TYR A 1 231 ? 6.751 -4.515 -18.806 1.00 96.69 231 TYR A C 1
ATOM 1811 O O . TYR A 1 231 ? 6.656 -5.740 -18.858 1.00 96.69 231 TYR A O 1
ATOM 1819 N N . TYR A 1 232 ? 6.672 -3.853 -17.646 1.00 97.50 232 TYR A N 1
ATOM 1820 C CA . TYR A 1 232 ? 6.490 -4.551 -16.368 1.00 97.50 232 TYR A CA 1
ATOM 1821 C C . TYR A 1 232 ? 5.218 -5.396 -16.346 1.00 97.50 232 TYR A C 1
ATOM 1823 O O . TYR A 1 232 ? 5.251 -6.542 -15.898 1.00 97.50 232 TYR A O 1
ATOM 1831 N N . GLN A 1 233 ? 4.116 -4.871 -16.876 1.00 96.38 233 GLN A N 1
ATOM 1832 C CA . GLN A 1 233 ? 2.851 -5.589 -16.898 1.00 96.38 233 GLN A CA 1
ATOM 1833 C C . GLN A 1 233 ? 2.876 -6.781 -17.862 1.00 96.38 233 GLN A C 1
ATOM 1835 O O . GLN A 1 233 ? 2.434 -7.870 -17.497 1.00 96.38 233 GLN A O 1
ATOM 1840 N N . ARG A 1 234 ? 3.371 -6.592 -19.090 1.00 96.19 234 ARG A N 1
ATOM 1841 C CA . ARG A 1 234 ? 3.279 -7.606 -20.153 1.00 96.19 234 ARG A CA 1
ATOM 1842 C C . ARG A 1 234 ? 4.350 -8.679 -20.041 1.00 96.19 234 ARG A C 1
ATOM 1844 O O . ARG A 1 234 ? 4.026 -9.858 -20.184 1.00 96.19 234 ARG A O 1
ATOM 1851 N N . GLU A 1 235 ? 5.583 -8.280 -19.750 1.00 95.38 235 GLU A N 1
ATOM 1852 C CA . GLU A 1 235 ? 6.730 -9.186 -19.722 1.00 95.38 235 GLU A CA 1
ATOM 1853 C C . GLU A 1 235 ? 6.902 -9.780 -18.320 1.00 95.38 235 GLU A C 1
ATOM 1855 O O . GLU A 1 235 ? 6.804 -10.993 -18.139 1.00 95.38 235 GLU A O 1
ATOM 1860 N N . ALA A 1 236 ? 7.013 -8.933 -17.292 1.00 95.06 236 ALA A N 1
ATOM 1861 C CA . ALA A 1 236 ? 7.252 -9.393 -15.921 1.00 95.06 236 ALA A CA 1
ATOM 1862 C C . ALA A 1 236 ? 5.975 -9.799 -15.158 1.00 95.06 236 ALA A C 1
ATOM 1864 O O . ALA A 1 236 ? 6.066 -10.366 -14.073 1.00 95.06 236 ALA A O 1
ATOM 1865 N N . GLY A 1 237 ? 4.776 -9.527 -15.689 1.00 97.62 237 GLY A N 1
ATOM 1866 C CA . GLY A 1 237 ? 3.514 -9.811 -14.992 1.00 97.62 237 GLY A CA 1
ATOM 1867 C C . GLY A 1 237 ? 3.326 -8.987 -13.714 1.00 97.62 237 GLY A C 1
ATOM 1868 O O . GLY A 1 237 ? 2.698 -9.467 -12.771 1.00 97.62 237 GLY A O 1
ATOM 1869 N N . ILE A 1 238 ? 3.896 -7.780 -13.659 1.00 98.38 238 ILE A N 1
ATOM 1870 C CA . ILE A 1 238 ? 3.890 -6.902 -12.484 1.00 98.38 238 ILE A CA 1
ATOM 1871 C C . ILE A 1 238 ? 2.981 -5.701 -12.731 1.00 98.38 238 ILE A C 1
ATOM 1873 O O . ILE A 1 238 ? 3.139 -4.985 -13.719 1.00 98.38 238 ILE A O 1
ATOM 1877 N N . GLN A 1 239 ? 2.074 -5.432 -11.797 1.00 97.81 239 GLN A N 1
ATOM 1878 C CA . GLN A 1 239 ? 1.156 -4.301 -11.876 1.00 97.81 239 GLN A CA 1
ATOM 1879 C C . GLN A 1 239 ? 1.113 -3.523 -10.558 1.00 97.81 239 GLN A C 1
ATOM 1881 O O . GLN A 1 239 ? 1.022 -4.108 -9.481 1.00 97.81 239 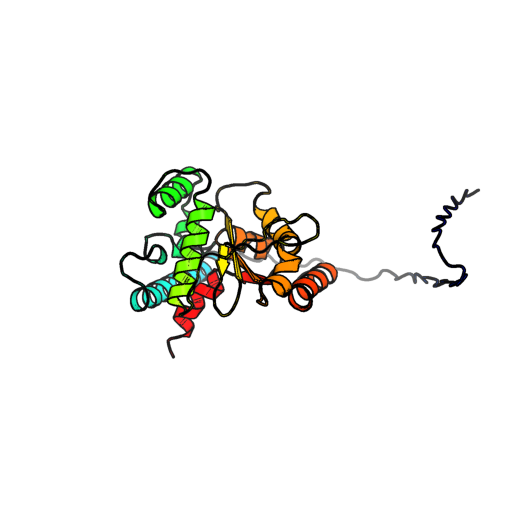GLN A O 1
ATOM 1886 N N . TYR A 1 240 ? 1.120 -2.193 -10.641 1.00 98.38 240 TYR A N 1
ATOM 1887 C CA . TYR A 1 240 ? 0.784 -1.341 -9.502 1.00 98.38 240 TYR A CA 1
ATOM 1888 C C . TYR A 1 240 ? -0.732 -1.262 -9.340 1.00 98.38 240 TYR A C 1
ATOM 1890 O O . TYR A 1 240 ? -1.448 -1.050 -10.320 1.00 98.38 240 TYR A O 1
ATOM 1898 N N . ILE A 1 241 ? -1.224 -1.363 -8.107 1.00 98.06 241 ILE A N 1
ATOM 1899 C CA . ILE A 1 241 ? -2.642 -1.160 -7.789 1.00 98.06 241 ILE A CA 1
ATOM 1900 C C . ILE A 1 241 ? -2.811 -0.228 -6.593 1.00 98.06 241 ILE A C 1
ATOM 1902 O O . ILE A 1 241 ? -1.989 -0.206 -5.674 1.00 98.06 241 ILE A O 1
ATOM 1906 N N . ARG A 1 242 ? -3.904 0.537 -6.596 1.00 98.12 242 ARG A N 1
ATOM 1907 C CA . ARG A 1 242 ? -4.317 1.339 -5.446 1.00 98.12 242 ARG A CA 1
ATOM 1908 C C . ARG A 1 242 ? -4.942 0.437 -4.397 1.00 98.12 242 ARG A C 1
ATOM 1910 O O . ARG A 1 242 ? -5.825 -0.363 -4.711 1.00 98.12 242 ARG A O 1
ATOM 1917 N N . PHE A 1 243 ? -4.562 0.613 -3.139 1.00 98.06 243 PHE A N 1
ATOM 1918 C CA . PHE A 1 243 ? -5.247 -0.084 -2.057 1.00 98.06 243 PHE A CA 1
ATOM 1919 C C . PHE A 1 243 ? -6.717 0.346 -1.943 1.00 98.06 243 PHE A C 1
ATOM 1921 O O . PHE A 1 243 ? -7.602 -0.479 -1.725 1.00 98.06 243 PHE A O 1
ATOM 1928 N N . THR A 1 244 ? -7.002 1.628 -2.178 1.00 97.25 244 THR A N 1
ATOM 1929 C CA . THR A 1 244 ? -8.381 2.146 -2.174 1.00 97.25 244 THR A CA 1
ATOM 1930 C C . THR A 1 244 ? -9.274 1.509 -3.242 1.00 97.25 244 THR A C 1
ATOM 1932 O O . THR A 1 244 ? -10.469 1.344 -2.999 1.00 97.25 244 THR A O 1
ATOM 1935 N N . ASP A 1 245 ? -8.723 1.079 -4.382 1.00 96.56 245 ASP A N 1
ATOM 1936 C CA . ASP A 1 245 ? -9.489 0.352 -5.402 1.00 96.56 245 ASP A CA 1
ATOM 1937 C C . ASP A 1 245 ? -9.899 -1.039 -4.895 1.00 96.56 245 ASP A C 1
ATOM 1939 O O . ASP A 1 245 ? -11.022 -1.474 -5.149 1.00 96.56 245 ASP A O 1
ATOM 1943 N N . LEU A 1 246 ? -9.057 -1.711 -4.096 1.00 96.44 246 LEU A N 1
ATOM 1944 C CA . LEU A 1 246 ? -9.436 -2.963 -3.430 1.00 96.44 246 LEU A CA 1
ATOM 1945 C C . LEU A 1 246 ? -10.570 -2.744 -2.422 1.00 96.44 246 LEU A C 1
ATOM 1947 O O . LEU A 1 246 ? -11.530 -3.513 -2.410 1.00 96.44 246 LEU A O 1
ATOM 1951 N N . LEU A 1 247 ? -10.507 -1.673 -1.626 1.00 95.88 247 LEU A N 1
ATOM 1952 C CA . LEU A 1 247 ? -11.551 -1.343 -0.649 1.00 95.88 247 LEU A CA 1
ATOM 1953 C C . LEU A 1 247 ? -12.899 -1.007 -1.316 1.00 95.88 247 LEU A C 1
ATOM 1955 O O . LEU A 1 247 ? -13.954 -1.428 -0.844 1.00 95.88 247 LEU A O 1
ATOM 1959 N N . LYS A 1 248 ? -12.891 -0.303 -2.453 1.00 94.88 248 LYS A N 1
ATOM 1960 C CA . LYS A 1 248 ? -14.115 0.029 -3.211 1.00 94.88 248 LYS A CA 1
ATOM 1961 C C . LYS A 1 248 ? -14.814 -1.201 -3.806 1.00 94.88 248 LYS A C 1
ATOM 1963 O O . LYS A 1 248 ? -16.006 -1.153 -4.114 1.00 94.88 248 LYS A O 1
ATOM 1968 N N . ARG A 1 249 ? -14.135 -2.345 -3.929 1.00 94.25 249 ARG A N 1
ATOM 1969 C CA . ARG A 1 249 ? -14.785 -3.587 -4.386 1.00 94.25 249 ARG A CA 1
ATOM 1970 C C . ARG A 1 249 ? -15.830 -4.104 -3.395 1.00 94.25 249 ARG A C 1
ATOM 1972 O O . ARG A 1 249 ? -16.767 -4.771 -3.823 1.00 94.25 249 ARG A O 1
ATOM 1979 N N . PHE A 1 250 ? -15.731 -3.761 -2.109 1.00 89.81 250 PHE A N 1
ATOM 1980 C CA . PHE A 1 250 ? -16.741 -4.132 -1.110 1.00 89.81 250 PHE A CA 1
ATOM 1981 C C . PHE A 1 250 ? -18.078 -3.415 -1.313 1.00 89.81 250 PHE A C 1
ATOM 1983 O O . PHE A 1 250 ? -19.124 -3.985 -1.018 1.00 89.81 250 PHE A O 1
ATOM 1990 N N . THR A 1 251 ? -18.065 -2.191 -1.845 1.00 86.88 251 THR A N 1
ATOM 1991 C CA . THR A 1 251 ? -19.297 -1.452 -2.157 1.00 86.88 251 THR A CA 1
ATOM 1992 C C . THR A 1 251 ? -19.861 -1.830 -3.524 1.00 86.88 251 THR A C 1
ATOM 1994 O O . THR A 1 251 ? -21.067 -1.756 -3.726 1.00 86.88 251 THR A O 1
ATOM 1997 N N . SER A 1 252 ? -19.004 -2.289 -4.442 1.00 76.81 252 SER A N 1
ATOM 1998 C CA . SER A 1 252 ? -19.400 -2.704 -5.796 1.00 76.81 252 SER A CA 1
ATOM 1999 C C . SER A 1 252 ? -20.047 -4.096 -5.836 1.00 76.81 252 SER A C 1
ATOM 2001 O O . SER A 1 252 ? -20.862 -4.362 -6.706 1.00 76.81 252 SER A O 1
ATOM 2003 N N . LYS A 1 253 ? -19.721 -4.983 -4.882 1.00 58.69 253 LYS A N 1
ATOM 2004 C CA . LYS A 1 253 ? -20.283 -6.346 -4.756 1.00 58.69 253 LYS A CA 1
ATOM 2005 C C . LYS A 1 253 ? -21.700 -6.400 -4.133 1.00 58.69 253 LYS A C 1
ATOM 2007 O O . LYS A 1 253 ? -22.119 -7.462 -3.687 1.00 58.69 253 LYS A O 1
ATOM 2012 N N . GLN A 1 254 ? -22.416 -5.277 -4.022 1.00 42.34 254 GLN A N 1
ATOM 2013 C CA . GLN A 1 254 ? -23.755 -5.218 -3.403 1.00 42.34 254 GLN A CA 1
ATOM 2014 C C . GLN A 1 254 ? -24.927 -5.305 -4.411 1.00 42.34 254 GLN A C 1
ATOM 2016 O O . GLN A 1 254 ? -26.060 -5.102 -3.984 1.00 42.34 254 GLN A O 1
ATOM 2021 N N . TYR A 1 255 ? -24.691 -5.637 -5.688 1.00 33.00 255 TYR A N 1
ATOM 2022 C CA . TYR A 1 255 ? -25.746 -5.899 -6.682 1.00 33.00 255 TYR A CA 1
ATOM 2023 C C . TYR A 1 255 ? -25.402 -7.098 -7.560 1.00 33.00 255 TYR A C 1
ATOM 2025 O O . TYR A 1 255 ? -24.237 -7.160 -8.018 1.00 33.00 255 TYR A O 1
#

Sequence (255 aa):
MGRGVNTKSVLQLRNGKKIVRNVSKVIKVSKVSKVSNVSNVSKSNSQCTGTSKQNLCTEQTIMMIRQALKKCLAKNSILLRAGCIDWCFPDSNFVKSLSPQSEKTWGTSVIGYTTNQWTTKLGETLLKETLEGLGESPRRIVKRQAGENGKHLIPDWETTNGLYECKARTYTTTGTAGEKVLGSPWKYSDCRELYNKPLYIVCMAYQQQEAEDDFKLFGSQSPIRQRLLEYYQREAGIQYIRFTDLLKRFTSKQY

Secondary structure (DSSP, 8-state):
-------------SS-----------------------------------HHHHHHHHHHHHHHHHHHHHHHS-TT-GGGSTTHHHHT-TTSHHHHT--HHHHHHHHHHHHTS--TTHHHHHHHHHHHHHHHHTT---BPPPPEEETTTTEEE--SEE-SS-EEEEEEE-SS--SGGGGGGTTHHHHTTTHHHHHSS-EEEEEEEHHHHHHHHTS-TTS---HHHHHHHHHHHHTS-EEEEEHHHHHHHHHHTT-

Radius of gyration: 25.22 Å; chains: 1; bounding box: 65×63×63 Å

Foldseek 3Di:
DDDDDDDDDDDDDPDDDDDDDDDDDDDDDDDDDDDDDDDDDDDPDDDDDPLPVVQVVVVVLLVLLLVLCVVQDDPPQLCNDPCLSQLQPCSYPSLVPDAPVRQQVVLQVSLPHHDPCSQQVSQLRLVCRLCVSVVWDWDWDDWDADDPVRDTDGASTDTPAAGEHEDGDRPHDDDCSLVVLVCVLVSQLCVCVRVVHAYEYEQGRVSLVCVVPPVVLPHDDDPVSVVVQVCSCPRSNYHYDYPVVSSSVSSVPPD

=== Feature glossary ===
The features interleaved in this record are:

— What the protein is —

Sequence gives the chain of amino acids in standard one-letter code (A=alanine, C=cysteine, …, Y=tyrosine), read N→C. It is the only feature that is directly encoded by the gene; all structural features are derived from the folded form of this sequence.

Database cross-references. InterPro integrates a dozen domain/family signature databases into unified entries with residue-range hits. GO terms attach function/process/location labels with evidence codes. CATH codes position the fold in a four-level structural taxonomy. Organism is the NCBI-taxonomy species name.

— Where its atoms are —

Atomic coordinates in PDBx/mmCIF format — the same representation the Protein Data Bank distributes. Each line of the _atom_site loop places one backbone atom in Cartesian space (units: ångströms, origin: arbitrary).

The six renders are orthographic views along the three Cartesian axes in both directions. Representation (cartoon, sticks, or surface) and color scheme (sequence-rainbow or by-chain) vary across proteins so the training set covers all the common visualization conventions.

— Local backbone conformation —

Eight-state secondary structure (DSSP): H is the canonical α-helix, G the tighter 3₁₀-helix, I the wider π-helix; E/B are β-structure, T and S are turns and bends, and '-' is everything else. DSSP derives these from the pattern of main-chain N–H···O=C hydrogen bonds, not from the sequence.

P-SEA three-state annotation labels each residue as helix, strand, or coil based purely on the geometry of the Cα trace. It serves as a fallback when the full backbone (and thus DSSP) is unavailable.

The φ/ψ torsion pair specifies the backbone conformation at each residue. φ rotates about the N–Cα bond, ψ about the Cα–C bond. Steric clashes forbid most of the (φ, ψ) plane — the allowed regions (α-helix basin, β-sheet basin, left-handed helix) are the Ramachandran-allowed regions.

— Global shape and packing —

The geometric summary reports three shape descriptors. Rg (radius of gyration) measures how spread out the Cα atoms are about their centre of mass; compact globular proteins have small Rg, elongated or unfolded ones large. Cα contacts (<8 Å, |i−j|>4) count long-range residue pairs in spatial proximity — high for tightly packed folds, near zero for rods or random coil. The bounding-box extents give the protein's footprint along x, y, z in Å.

Solvent-accessible surface area (SASA) is the area in Å² traced out by the centre of a 1.4 Å probe sphere (a water molecule) rolled over the protein's van der Waals surface (Shrake–Rupley / Lee–Richards construction). Buried residues have near-zero SASA; fully exposed residues can exceed 200 Å². The total SASA scales roughly with the number of surface residues.

The contact map is a binary N×N matrix image: pixel (i, j) is dark where Cα_i and Cα_j are within 8 Å and |i−j|>4. Because the |i−j|>4 filter removes local helical contacts, off-diagonal stripes parallel to the main diagonal indicate parallel β-sheets; stripes perpendicular to it indicate antiparallel β-sheets. The Ramachandran plot scatters every residue's (φ, ψ) pair against the sterically allowed regions. The PAE heatmap renders the predicted-aligned-error matrix.

— Structural neighborhood —

3Di is Foldseek's structural alphabet. Each residue is assigned one of twenty discrete states based on how its Cα sits relative to its spatial (not sequential) neighbors. Aligning 3Di strings finds structural homologs roughly as well as full 3D superposition, but orders of magnitude faster.

Nearest PDB neighbors are the top structural matches found by Foldseek when searching this structure against the entire Protein Data Bank. Each hit reports a TM-score (0 to 1; >0.5 almost always implies the same fold) and an E-value. These are *structural* homologs — they may share no detectable sequence similarity.

— Confidence and disorder —

For AlphaFold models, the B-factor field carries pLDDT — the model's own estimate of local accuracy on a 0–100 scale. Regions with pLDDT<50 should be treated as essentially unmodeled; they often correspond to intrinsically disordered segments.

Crystallographic B-factors measure how much each atom's electron density is smeared out, in Å². They rise in mobile loops and surface residues and fall in the buried interior. In AlphaFold models this column is repurposed to hold pLDDT instead.

Predicted aligned error is AlphaFold's pairwise confidence. Unlike pLDDT (per-residue), PAE is per-residue-pair and captures whether two parts of the structure are correctly placed relative to each other. Units are ångströms of expected positional error.